Protein AF-A0A4R4ECX0-F1 (afdb_monomer_lite)

Sequence (206 aa):
MKNKRMLIAIISLGLFAAISVSPLSALADRAIQLMMNGANVNGDFKPITIDGTTYVQLRPIAEELGATLTWDQDTNVVGILSSDNQSLAKQVKLLQQTILASTPEEAVQKYAEGVKTRNGAVQYAMLTPGLQDQKKSTFEEMSWVTGVSSPWVEKYTIDKGTQISEGQWKFKITYAYNTAKNESSTEEALVTVNKIKDYWYISSIE

Secondary structure (DSSP, 8-state):
------------S-----------------PPPPEETTEE---SS--EEETTEEE--HHHHHHHTTEEEEEETTTTEEEEEEHHHHHHHHHHHHHHHHH-BSSHHHHHHHHHHHHHTTBHHHHHHTB-HHHHHHHHHHHHHTTTB-S-SSSEEEEEEEPPPEEEETTEEEEEEEEEEE-TT--EEEEEEEEEEEEETTEEEEEEE-

pLDDT: mean 86.28, std 15.91, range [37.59, 98.75]

Foldseek 3Di:
DDDDDDDDDPDPPPPPPPPPPPPPPPPPPPFDFDDDPNHTQDDPDTWDADPNDTDDDPQSVLVVQQWDWDADPVVRDIDTAHPVNVVVVVVLVVVLVVQFAQDQVSLVVQLVVCQQQQQQSSVLSQADPVVNVVCVVVCVVVVRRDDDPPFHFPDKDKDDWDAPDVQKIKIKIKTWTAGPVRDIDIDIWIWMWGDDPRGIHTHDID

Radius of gyration: 38.1 Å; chains: 1; bounding box: 89×42×130 Å

Organism: NCBI:txid2545760

InterPro domains:
  IPR012854 Copper amine oxidase-like, N-terminal [PF07833] (36-85)
  IPR036582 Copper amine oxidase-like, N-terminal domain superfamily [SSF55383] (34-75)

Structure (mmCIF, N/CA/C/O backbone):
data_AF-A0A4R4ECX0-F1
#
_entry.id   AF-A0A4R4ECX0-F1
#
loop_
_atom_site.group_PDB
_atom_site.id
_atom_site.type_symbol
_atom_site.label_atom_id
_atom_site.label_alt_id
_atom_site.label_comp_id
_atom_site.label_asym_id
_atom_site.label_entity_id
_atom_site.label_seq_id
_atom_site.pdbx_PDB_ins_code
_atom_site.Cartn_x
_atom_site.Cartn_y
_atom_site.Cartn_z
_atom_site.occupancy
_atom_site.B_iso_or_equiv
_atom_site.auth_seq_id
_atom_site.auth_comp_id
_atom_site.auth_asym_id
_atom_site.auth_atom_id
_atom_site.pdbx_PDB_model_num
ATOM 1 N N . MET A 1 1 ? 67.950 -17.157 -110.136 1.00 37.59 1 MET A N 1
ATOM 2 C CA . MET A 1 1 ? 68.851 -16.595 -109.104 1.00 37.59 1 MET A CA 1
ATOM 3 C C . MET A 1 1 ? 68.224 -16.833 -107.734 1.00 37.59 1 MET A C 1
ATOM 5 O O . MET A 1 1 ? 67.099 -16.409 -107.517 1.00 37.59 1 MET A O 1
ATOM 9 N N . LYS A 1 2 ? 68.890 -17.614 -106.873 1.00 42.38 2 LYS A N 1
ATOM 10 C CA . LYS A 1 2 ? 68.450 -17.989 -105.516 1.00 42.38 2 LYS A CA 1
ATOM 11 C C . LYS A 1 2 ? 68.950 -16.955 -104.506 1.00 42.38 2 LYS A C 1
ATOM 13 O O . LYS A 1 2 ? 70.148 -16.957 -104.253 1.00 42.38 2 LYS A O 1
ATOM 18 N N . ASN A 1 3 ? 68.066 -16.206 -103.840 1.00 44.53 3 ASN A N 1
ATOM 19 C CA . ASN A 1 3 ? 68.458 -15.395 -102.681 1.00 44.53 3 ASN A CA 1
ATOM 20 C C . ASN A 1 3 ? 67.543 -15.689 -101.477 1.00 44.53 3 ASN A C 1
ATOM 22 O O . ASN A 1 3 ? 66.414 -15.215 -101.396 1.00 44.53 3 ASN A O 1
ATOM 26 N N . LYS A 1 4 ? 68.071 -16.478 -100.532 1.00 48.00 4 LYS A N 1
ATOM 27 C CA . LYS A 1 4 ? 67.609 -16.594 -99.141 1.00 48.00 4 LYS A CA 1
ATOM 28 C C . LYS A 1 4 ? 67.853 -15.266 -98.416 1.00 48.00 4 LYS A C 1
ATOM 30 O O . LYS A 1 4 ? 69.011 -14.864 -98.349 1.00 48.00 4 LYS A O 1
ATOM 35 N N . ARG A 1 5 ? 66.833 -14.683 -97.773 1.00 47.41 5 ARG A N 1
ATOM 36 C CA . ARG A 1 5 ? 66.972 -13.858 -96.552 1.00 47.41 5 ARG A CA 1
ATOM 37 C C . ARG A 1 5 ? 65.768 -14.050 -95.617 1.00 47.41 5 ARG A C 1
ATOM 39 O O . ARG A 1 5 ? 64.735 -13.414 -95.727 1.00 47.41 5 ARG A O 1
ATOM 46 N N . MET A 1 6 ? 65.954 -15.057 -94.777 1.00 44.53 6 MET A N 1
ATOM 47 C CA . MET A 1 6 ? 65.519 -15.274 -93.396 1.00 44.53 6 MET A CA 1
ATOM 48 C C . MET A 1 6 ? 64.922 -14.065 -92.612 1.00 44.53 6 MET A C 1
ATOM 50 O O . MET A 1 6 ? 65.595 -13.056 -92.450 1.00 44.53 6 MET A O 1
ATOM 54 N N . LEU A 1 7 ? 63.731 -14.306 -92.033 1.00 42.16 7 LEU A N 1
ATOM 55 C CA . LEU A 1 7 ? 63.225 -13.973 -90.678 1.00 42.16 7 LEU A CA 1
ATOM 56 C C . LEU A 1 7 ? 62.801 -12.549 -90.216 1.00 42.16 7 LEU A C 1
ATOM 58 O O . LEU A 1 7 ? 63.514 -11.568 -90.366 1.00 42.16 7 LEU A O 1
ATOM 62 N N . ILE A 1 8 ? 61.701 -12.589 -89.435 1.00 43.22 8 ILE A N 1
ATOM 63 C CA . ILE A 1 8 ? 61.168 -11.654 -88.412 1.00 43.22 8 ILE A CA 1
ATOM 64 C C . ILE A 1 8 ? 60.132 -10.627 -88.895 1.00 43.22 8 ILE A C 1
ATOM 66 O O . ILE A 1 8 ? 60.478 -9.548 -89.354 1.00 43.22 8 ILE A O 1
ATOM 70 N N . ALA A 1 9 ? 58.849 -10.959 -88.696 1.00 38.09 9 ALA A N 1
ATOM 71 C CA . ALA A 1 9 ? 57.872 -10.136 -87.959 1.00 38.09 9 ALA A CA 1
ATOM 72 C C . ALA A 1 9 ? 56.503 -10.848 -87.932 1.00 38.09 9 ALA A C 1
ATOM 74 O O . ALA A 1 9 ? 55.522 -10.413 -88.529 1.00 38.09 9 ALA A O 1
ATOM 75 N N . ILE A 1 10 ? 56.438 -11.983 -87.230 1.00 52.97 10 ILE A N 1
ATOM 76 C CA . ILE A 1 10 ? 55.189 -12.404 -86.588 1.00 52.97 10 ILE A CA 1
ATOM 77 C C . ILE A 1 10 ? 55.004 -11.395 -85.453 1.00 52.97 10 ILE A C 1
ATOM 79 O O . ILE A 1 10 ? 55.852 -11.384 -84.573 1.00 52.97 10 ILE A O 1
ATOM 83 N N . ILE A 1 11 ? 54.012 -10.506 -85.556 1.00 49.81 11 ILE A N 1
ATOM 84 C CA . ILE A 1 11 ? 53.284 -9.754 -84.506 1.00 49.81 11 ILE A CA 1
ATOM 85 C C . ILE A 1 11 ? 52.561 -8.610 -85.243 1.00 49.81 11 ILE A C 1
ATOM 87 O O . ILE A 1 11 ? 53.018 -7.476 -85.315 1.00 49.81 11 ILE A O 1
ATOM 91 N N . SER A 1 12 ? 51.427 -8.920 -85.861 1.00 45.25 12 SER A N 1
ATOM 92 C CA . SER A 1 12 ? 50.428 -7.914 -86.259 1.00 45.25 12 SER A CA 1
ATOM 93 C C . SER A 1 12 ? 49.007 -8.484 -86.191 1.00 45.25 12 SER A C 1
ATOM 95 O O . SER A 1 12 ? 48.099 -8.041 -86.885 1.00 45.25 12 SER A O 1
ATOM 97 N N . LEU A 1 13 ? 48.808 -9.460 -85.298 1.00 47.56 13 LEU A N 1
ATOM 98 C CA . LEU A 1 13 ? 47.505 -9.964 -84.871 1.00 47.56 13 LEU A CA 1
ATOM 99 C C . LEU A 1 13 ? 47.438 -9.835 -83.345 1.00 47.56 13 LEU A C 1
ATOM 101 O O . LEU A 1 13 ? 47.606 -10.798 -82.609 1.00 47.56 13 LEU A O 1
ATOM 105 N N . GLY A 1 14 ? 47.332 -8.598 -82.869 1.00 46.16 14 GLY A N 1
ATOM 106 C CA . GLY A 1 14 ? 47.414 -8.290 -81.439 1.00 46.16 14 GLY A CA 1
ATOM 107 C C . GLY A 1 14 ? 46.991 -6.867 -81.100 1.00 46.16 14 GLY A C 1
ATOM 108 O O . GLY A 1 14 ? 47.517 -6.283 -80.163 1.00 46.16 14 GLY A O 1
ATOM 109 N N . LEU A 1 15 ? 46.073 -6.295 -81.883 1.00 47.72 15 LEU A N 1
ATOM 110 C CA . LEU A 1 15 ? 45.469 -4.994 -81.599 1.00 47.72 15 LEU A CA 1
ATOM 111 C C . LEU A 1 15 ? 43.938 -5.076 -81.669 1.00 47.72 15 LEU A C 1
ATOM 113 O O . LEU A 1 15 ? 43.272 -4.190 -82.186 1.00 47.72 15 LEU A O 1
ATOM 117 N N . PHE A 1 16 ? 43.370 -6.158 -81.134 1.00 49.56 16 PHE A N 1
ATOM 118 C CA . PHE A 1 16 ? 42.050 -6.074 -80.517 1.00 49.56 16 PHE A CA 1
ATOM 119 C C . PHE A 1 16 ? 42.322 -5.683 -79.067 1.00 49.56 16 PHE A C 1
ATOM 121 O O . PHE A 1 16 ? 42.506 -6.533 -78.197 1.00 49.56 16 PHE A O 1
ATOM 128 N N . ALA A 1 17 ? 42.508 -4.380 -78.849 1.00 51.56 17 ALA A N 1
ATOM 129 C CA . ALA A 1 17 ? 42.610 -3.819 -77.517 1.00 51.56 17 ALA A CA 1
ATOM 130 C C . ALA A 1 17 ? 41.359 -4.255 -76.754 1.00 51.56 17 ALA A C 1
ATOM 132 O O . ALA A 1 17 ? 40.242 -3.853 -77.082 1.00 51.56 17 ALA A O 1
ATOM 133 N N . ALA A 1 18 ? 41.564 -5.143 -75.786 1.00 52.97 18 ALA A N 1
ATOM 134 C CA . ALA A 1 18 ? 40.572 -5.488 -74.801 1.00 52.97 18 ALA A CA 1
ATOM 135 C C . ALA A 1 18 ? 40.088 -4.176 -74.181 1.00 52.97 18 ALA A C 1
ATOM 137 O O . ALA A 1 18 ? 40.821 -3.504 -73.454 1.00 52.97 18 ALA A O 1
ATOM 138 N N . ILE A 1 19 ? 38.850 -3.797 -74.489 1.00 56.81 19 ILE A N 1
ATOM 139 C CA . ILE A 1 19 ? 38.097 -2.905 -73.624 1.00 56.81 19 ILE A CA 1
ATOM 140 C C . ILE A 1 19 ? 37.897 -3.728 -72.359 1.00 56.81 19 ILE A C 1
ATOM 142 O O . ILE A 1 19 ? 36.963 -4.520 -72.248 1.00 56.81 19 ILE A O 1
ATOM 146 N N . SER A 1 20 ? 38.849 -3.618 -71.438 1.00 57.50 20 SER A N 1
ATOM 147 C CA . SER A 1 20 ? 38.684 -4.079 -70.073 1.00 57.50 20 SER A CA 1
ATOM 148 C C . SER A 1 20 ? 37.576 -3.214 -69.493 1.00 57.50 20 SER A C 1
ATOM 150 O O . SER A 1 20 ? 37.828 -2.138 -68.954 1.00 57.50 20 SER A O 1
ATOM 152 N N . VAL A 1 21 ? 36.331 -3.657 -69.662 1.00 61.50 21 VAL A N 1
ATOM 153 C CA . VAL A 1 21 ? 35.241 -3.230 -68.797 1.00 61.50 21 VAL A CA 1
ATOM 154 C C . VAL A 1 21 ? 35.689 -3.687 -67.421 1.00 61.50 21 VAL A C 1
ATOM 156 O O . VAL A 1 21 ? 35.603 -4.867 -67.085 1.00 61.50 21 VAL A O 1
ATOM 159 N N . SER A 1 22 ? 36.297 -2.779 -66.662 1.00 61.25 22 SER A N 1
ATOM 160 C CA . SER A 1 22 ? 36.494 -3.014 -65.242 1.00 61.25 22 SER A CA 1
ATOM 161 C C . SER A 1 22 ? 35.090 -3.294 -64.720 1.00 61.25 22 SER A C 1
ATOM 163 O O . SER A 1 22 ? 34.196 -2.490 -65.010 1.00 61.25 22 SER A O 1
ATOM 165 N N . PRO A 1 23 ? 34.836 -4.421 -64.034 1.00 60.28 23 PRO A N 1
ATOM 166 C CA . PRO A 1 23 ? 33.567 -4.558 -63.354 1.00 60.28 23 PRO A CA 1
ATOM 167 C C . PRO A 1 23 ? 33.474 -3.331 -62.456 1.00 60.28 23 PRO A C 1
ATOM 169 O O . PRO A 1 23 ? 34.362 -3.089 -61.636 1.00 60.28 23 PRO A O 1
ATOM 172 N N . LEU A 1 24 ? 32.461 -2.499 -62.699 1.00 55.28 24 LEU A N 1
ATOM 173 C CA . LEU A 1 24 ? 32.088 -1.453 -61.773 1.00 55.28 24 LEU A CA 1
ATOM 174 C C . LEU A 1 24 ? 31.844 -2.218 -60.479 1.00 55.28 24 LEU A C 1
ATOM 176 O O . LEU A 1 24 ? 30.879 -2.979 -60.408 1.00 55.28 24 LEU A O 1
ATOM 180 N N . SER A 1 25 ? 32.790 -2.154 -59.539 1.00 57.97 25 SER A N 1
ATOM 181 C CA . SER A 1 25 ? 32.633 -2.777 -58.237 1.00 57.97 25 SER A CA 1
ATOM 182 C C . SER A 1 25 ? 31.330 -2.220 -57.709 1.00 57.97 25 SER A C 1
ATOM 184 O O . SER A 1 25 ? 31.261 -1.037 -57.373 1.00 57.97 25 SER A O 1
ATOM 186 N N . ALA A 1 26 ? 30.275 -3.035 -57.751 1.00 53.75 26 ALA A N 1
ATOM 187 C CA . ALA A 1 26 ? 29.012 -2.684 -57.153 1.00 53.75 26 ALA A CA 1
ATOM 188 C C . ALA A 1 26 ? 29.373 -2.240 -55.740 1.00 53.75 26 ALA A C 1
ATOM 190 O O . ALA A 1 26 ? 30.069 -2.972 -55.028 1.00 53.75 26 ALA A O 1
ATOM 191 N N . LEU A 1 27 ? 29.019 -1.004 -55.387 1.00 53.69 27 LEU A N 1
ATOM 192 C CA . LEU A 1 27 ? 29.101 -0.554 -54.011 1.00 53.69 27 LEU A CA 1
ATOM 193 C C . LEU A 1 27 ? 28.239 -1.550 -53.246 1.00 53.69 27 LEU A C 1
ATOM 195 O O . LEU A 1 27 ? 27.015 -1.493 -53.329 1.00 53.69 27 LEU A O 1
ATOM 199 N N . ALA A 1 28 ? 28.881 -2.540 -52.626 1.00 52.47 28 ALA A N 1
ATOM 200 C CA . ALA A 1 28 ? 28.206 -3.458 -51.742 1.00 52.47 28 ALA A CA 1
ATOM 201 C C . ALA A 1 28 ? 27.527 -2.562 -50.718 1.00 52.47 28 ALA A C 1
ATOM 203 O O . ALA A 1 28 ? 28.214 -1.810 -50.019 1.00 52.47 28 ALA A O 1
ATOM 204 N N . ASP A 1 29 ? 26.198 -2.574 -50.729 1.00 58.19 29 ASP A N 1
ATOM 205 C CA . ASP A 1 29 ? 25.382 -1.859 -49.766 1.00 58.19 29 ASP A CA 1
ATOM 206 C C . ASP A 1 29 ? 25.923 -2.235 -48.385 1.00 58.19 29 ASP A C 1
ATOM 208 O O . ASP A 1 29 ? 25.893 -3.409 -47.993 1.00 58.19 29 ASP A O 1
ATOM 212 N N . ARG A 1 30 ? 26.608 -1.293 -47.725 1.00 63.44 30 ARG A N 1
ATOM 213 C CA . ARG A 1 30 ? 27.302 -1.596 -46.475 1.00 63.44 30 ARG A CA 1
ATOM 214 C C . ARG A 1 30 ? 26.212 -1.833 -45.451 1.00 63.44 30 ARG A C 1
ATOM 216 O O . ARG A 1 30 ? 25.635 -0.879 -44.941 1.00 63.44 30 ARG A O 1
ATOM 223 N N . ALA A 1 31 ? 25.936 -3.106 -45.176 1.00 73.12 31 ALA A N 1
ATOM 224 C CA . ALA A 1 31 ? 24.981 -3.498 -44.156 1.00 73.12 31 ALA A CA 1
ATOM 225 C C . ALA A 1 31 ? 25.299 -2.733 -42.864 1.00 73.12 31 ALA A C 1
ATOM 227 O O . ALA A 1 31 ? 26.433 -2.775 -42.381 1.00 73.12 31 ALA A O 1
ATOM 228 N N . ILE A 1 32 ? 24.309 -2.007 -42.347 1.00 83.19 32 ILE A N 1
ATOM 229 C CA . ILE A 1 32 ? 24.451 -1.213 -41.129 1.00 83.19 32 ILE A CA 1
ATOM 230 C C . ILE A 1 32 ? 24.817 -2.171 -39.992 1.00 83.19 32 ILE A C 1
ATOM 232 O O . ILE A 1 32 ? 24.080 -3.116 -39.706 1.00 83.19 32 ILE A O 1
ATOM 236 N N . GLN A 1 33 ? 25.972 -1.938 -39.372 1.00 82.44 33 GLN A N 1
ATOM 237 C CA . GLN A 1 33 ? 26.438 -2.702 -38.219 1.00 82.44 33 GLN A CA 1
ATOM 238 C C . GLN A 1 33 ? 26.059 -1.964 -36.940 1.00 82.44 33 GLN A C 1
ATOM 240 O O . GLN A 1 33 ? 26.293 -0.762 -36.818 1.00 82.44 33 GLN A O 1
ATOM 245 N N . LEU A 1 34 ? 25.476 -2.693 -35.992 1.00 84.62 34 LEU A N 1
ATOM 246 C CA . LEU A 1 34 ? 25.158 -2.180 -34.669 1.00 84.62 34 LEU A CA 1
ATOM 247 C C . LEU A 1 34 ? 26.292 -2.550 -33.715 1.00 84.62 34 LEU A C 1
ATOM 249 O O . LEU A 1 34 ? 26.580 -3.730 -33.517 1.00 84.62 34 LEU A O 1
ATOM 253 N N . MET A 1 35 ? 26.925 -1.540 -33.125 1.00 87.00 35 MET A N 1
ATOM 254 C CA . MET A 1 35 ? 28.001 -1.723 -32.156 1.00 87.00 35 MET A CA 1
ATOM 255 C C . MET A 1 35 ? 27.641 -1.060 -30.831 1.00 87.00 35 MET A C 1
ATOM 257 O O . MET A 1 35 ? 27.136 0.061 -30.814 1.00 87.00 35 MET A O 1
ATOM 261 N N . MET A 1 36 ? 27.952 -1.729 -29.725 1.00 82.56 36 MET A N 1
ATOM 262 C CA . MET A 1 36 ? 27.810 -1.209 -28.370 1.00 82.56 36 MET A CA 1
ATOM 263 C C . MET A 1 36 ? 29.086 -1.501 -27.588 1.00 82.56 36 MET A C 1
ATOM 265 O O . MET A 1 36 ? 29.594 -2.614 -27.629 1.00 82.56 36 MET A O 1
ATOM 269 N N . ASN A 1 37 ? 29.648 -0.488 -26.922 1.00 85.44 37 ASN A N 1
ATOM 270 C CA . ASN A 1 37 ? 30.896 -0.611 -26.151 1.00 85.44 37 ASN A CA 1
ATOM 271 C C . ASN A 1 37 ? 32.064 -1.258 -26.931 1.00 85.44 37 ASN A C 1
ATOM 273 O O . ASN A 1 37 ? 32.919 -1.925 -26.357 1.00 85.44 37 ASN A O 1
ATOM 277 N N . GLY A 1 38 ? 32.104 -1.068 -28.256 1.00 84.19 38 GLY A N 1
ATOM 278 C CA . GLY A 1 38 ? 33.116 -1.658 -29.140 1.00 84.19 38 GLY A CA 1
ATOM 279 C C . GLY A 1 38 ? 32.849 -3.108 -29.572 1.00 84.19 38 GLY A C 1
ATOM 280 O O . GLY A 1 38 ? 33.601 -3.624 -30.397 1.00 84.19 38 GLY A O 1
ATOM 281 N N . ALA A 1 39 ? 31.783 -3.746 -29.083 1.00 83.81 39 ALA A N 1
ATOM 282 C CA . ALA A 1 39 ? 31.340 -5.078 -29.490 1.00 83.81 39 ALA A CA 1
ATOM 283 C C . ALA A 1 39 ? 30.176 -5.007 -30.493 1.00 83.81 39 ALA A C 1
ATOM 285 O O . ALA A 1 39 ? 29.370 -4.078 -30.463 1.00 83.81 39 ALA A O 1
ATOM 286 N N . ASN A 1 40 ? 30.079 -5.991 -31.392 1.00 86.00 40 ASN A N 1
ATOM 287 C CA . ASN A 1 40 ? 28.940 -6.115 -32.305 1.00 86.00 40 ASN A CA 1
ATOM 288 C C . ASN A 1 40 ? 27.716 -6.649 -31.557 1.00 86.00 40 ASN A C 1
ATOM 290 O O . ASN A 1 40 ? 27.780 -7.718 -30.952 1.00 86.00 40 ASN A O 1
ATOM 294 N N . VAL A 1 41 ? 26.594 -5.946 -31.680 1.00 86.06 41 VAL A N 1
ATOM 295 C CA . VAL A 1 41 ? 25.297 -6.389 -31.168 1.00 86.06 41 VAL A CA 1
ATOM 296 C C . VAL A 1 41 ? 24.577 -7.127 -32.290 1.00 86.06 41 VAL A C 1
ATOM 298 O O . VAL A 1 41 ? 24.142 -6.525 -33.275 1.00 86.06 41 VAL A O 1
ATOM 301 N N . ASN A 1 42 ? 24.462 -8.446 -32.151 1.00 81.50 42 ASN A N 1
ATOM 302 C CA . ASN A 1 42 ? 23.729 -9.272 -33.102 1.00 81.50 42 ASN A CA 1
ATOM 303 C C . ASN A 1 42 ? 22.240 -9.256 -32.763 1.00 81.50 42 ASN A C 1
ATOM 305 O O . ASN A 1 42 ? 21.854 -9.486 -31.621 1.00 81.50 42 ASN A O 1
ATOM 309 N N . GLY A 1 43 ? 21.403 -9.037 -33.768 1.00 80.25 43 GLY A N 1
ATOM 310 C CA . GLY A 1 43 ? 19.965 -9.213 -33.643 1.00 80.25 43 GLY A CA 1
ATOM 311 C C . GLY A 1 43 ? 19.402 -10.011 -34.814 1.00 80.25 43 GLY A C 1
ATOM 312 O O . GLY A 1 43 ? 20.028 -10.102 -35.868 1.00 80.25 43 GLY A O 1
ATOM 313 N N . ASP A 1 44 ? 18.181 -10.519 -34.645 1.00 83.94 44 ASP A N 1
ATOM 314 C CA . ASP A 1 44 ? 17.507 -11.398 -35.617 1.00 83.94 44 ASP A CA 1
ATOM 315 C C . ASP A 1 44 ? 17.145 -10.699 -36.944 1.00 83.94 44 ASP A C 1
ATOM 317 O O . ASP A 1 44 ? 17.130 -11.303 -38.016 1.00 83.94 44 ASP A O 1
ATOM 321 N N . PHE A 1 45 ? 16.891 -9.395 -36.882 1.00 82.69 45 PHE A N 1
ATOM 322 C CA . PHE A 1 45 ? 16.597 -8.493 -37.990 1.00 82.69 45 PHE A CA 1
ATOM 323 C C . PHE A 1 45 ? 17.718 -7.473 -38.237 1.00 82.69 45 PHE A C 1
ATOM 325 O O . PHE A 1 45 ? 18.252 -6.840 -37.320 1.00 82.69 45 PHE A O 1
ATOM 332 N N . LYS A 1 46 ? 18.036 -7.252 -39.513 1.00 84.50 46 LYS A N 1
ATOM 333 C CA . LYS A 1 46 ? 18.971 -6.198 -39.920 1.00 84.50 46 LYS A CA 1
ATOM 334 C C . LYS A 1 46 ? 18.374 -4.812 -39.644 1.00 84.50 46 LYS A C 1
ATOM 336 O O . LYS A 1 46 ? 17.156 -4.664 -39.761 1.00 84.50 46 LYS A O 1
ATOM 341 N N . PRO A 1 47 ? 19.200 -3.796 -39.333 1.00 89.06 47 PRO A N 1
ATOM 342 C CA . PRO A 1 47 ? 18.721 -2.423 -39.266 1.00 89.06 47 PRO A CA 1
ATOM 343 C C . PRO A 1 47 ? 18.088 -1.997 -40.593 1.00 89.06 47 PRO A C 1
ATOM 345 O O . PRO A 1 47 ? 18.595 -2.345 -41.662 1.00 89.06 47 PRO A O 1
ATOM 348 N N . ILE A 1 48 ? 16.999 -1.238 -40.518 1.00 89.25 48 ILE A N 1
ATOM 349 C CA . ILE A 1 48 ? 16.287 -0.716 -41.690 1.00 89.25 48 ILE A CA 1
ATOM 350 C C . ILE A 1 48 ? 16.241 0.804 -41.626 1.00 89.25 48 ILE A C 1
ATOM 352 O O . ILE A 1 48 ? 16.078 1.368 -40.550 1.00 89.25 48 ILE A O 1
ATOM 356 N N . THR A 1 49 ? 16.360 1.475 -42.768 1.00 89.62 49 THR A N 1
ATOM 357 C CA . THR A 1 49 ? 16.217 2.933 -42.840 1.00 89.62 49 THR A CA 1
ATOM 358 C C . THR A 1 49 ? 14.877 3.277 -43.471 1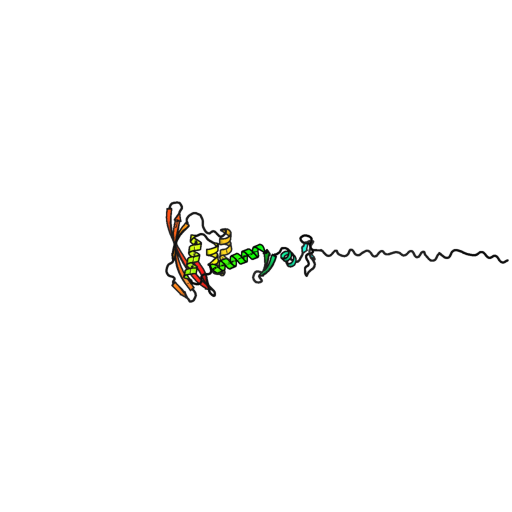.00 89.62 49 THR A C 1
ATOM 360 O O . THR A 1 49 ? 14.612 2.880 -44.603 1.00 89.62 49 THR A O 1
ATOM 363 N N . ILE A 1 50 ? 14.046 4.020 -42.744 1.00 91.06 50 ILE A N 1
ATOM 364 C CA . ILE A 1 50 ? 12.765 4.551 -43.220 1.00 91.06 50 ILE A CA 1
ATOM 365 C C . ILE A 1 50 ? 12.847 6.071 -43.089 1.00 91.06 50 ILE A C 1
ATOM 367 O O . ILE A 1 50 ? 13.165 6.574 -42.013 1.00 91.06 50 ILE A O 1
ATOM 371 N N . ASP A 1 51 ? 12.639 6.794 -44.193 1.00 92.06 51 ASP A N 1
ATOM 372 C CA . ASP A 1 51 ? 12.661 8.265 -44.249 1.00 92.06 51 ASP A CA 1
ATOM 373 C C . ASP A 1 51 ? 13.901 8.905 -43.590 1.00 92.06 51 ASP A C 1
ATOM 375 O O . ASP A 1 51 ? 13.826 9.900 -42.872 1.00 92.06 51 ASP A O 1
ATOM 379 N N . GLY A 1 52 ? 15.076 8.301 -43.805 1.00 91.44 52 GLY A N 1
ATOM 380 C CA . GLY A 1 52 ? 16.349 8.764 -43.237 1.00 91.44 52 GLY A CA 1
ATOM 381 C C . GLY A 1 52 ? 16.582 8.390 -41.767 1.00 91.44 52 GLY A C 1
ATOM 382 O O . GLY A 1 52 ? 17.663 8.657 -41.248 1.00 91.44 52 GLY A O 1
ATOM 383 N N . THR A 1 53 ? 15.626 7.729 -41.108 1.00 92.25 53 THR A N 1
ATOM 384 C CA . THR A 1 53 ? 15.765 7.213 -39.739 1.00 92.25 53 THR A CA 1
ATOM 385 C C . THR A 1 53 ? 16.117 5.732 -39.767 1.00 92.25 53 THR A C 1
ATOM 387 O O . THR A 1 53 ? 15.399 4.927 -40.359 1.00 92.25 53 THR A O 1
ATOM 390 N N . THR A 1 54 ? 17.212 5.352 -39.110 1.00 91.06 54 THR A N 1
ATOM 391 C CA . THR A 1 54 ? 17.608 3.948 -38.957 1.00 91.06 54 THR A CA 1
ATOM 392 C C . THR A 1 54 ? 16.945 3.331 -37.729 1.00 91.06 54 THR A C 1
ATOM 394 O O . THR A 1 54 ? 17.183 3.747 -36.599 1.00 91.06 54 THR A O 1
ATOM 397 N N . TYR A 1 55 ? 16.151 2.294 -37.958 1.00 90.06 55 TYR A N 1
ATOM 398 C CA . TYR A 1 55 ? 15.503 1.484 -36.940 1.00 90.06 55 TYR A CA 1
ATOM 399 C C . TYR A 1 55 ? 16.341 0.244 -36.660 1.00 90.06 55 TYR A C 1
ATOM 401 O O . TYR A 1 55 ? 16.794 -0.451 -37.572 1.00 90.06 55 TYR A O 1
ATOM 409 N N . VAL A 1 56 ? 16.518 -0.040 -35.377 1.00 90.38 56 VAL A N 1
ATOM 410 C CA . VAL A 1 56 ? 17.269 -1.181 -34.856 1.00 90.38 56 VAL A CA 1
ATOM 411 C C . VAL A 1 56 ? 16.401 -1.934 -33.859 1.00 90.38 56 VAL A C 1
ATOM 413 O O . VAL A 1 56 ? 15.467 -1.377 -33.282 1.00 90.38 56 VAL A O 1
ATOM 416 N N . GLN A 1 57 ? 16.690 -3.214 -33.653 1.00 90.25 57 GLN A N 1
ATOM 417 C CA . GLN A 1 57 ? 15.943 -4.005 -32.684 1.00 90.25 57 GLN A CA 1
ATOM 418 C C . GLN A 1 57 ? 16.248 -3.564 -31.259 1.00 90.25 57 GLN A C 1
ATOM 420 O O . GLN A 1 57 ? 17.404 -3.507 -30.848 1.00 90.25 57 GLN A O 1
ATOM 425 N N . LEU A 1 58 ? 15.189 -3.342 -30.485 1.00 88.88 58 LEU A N 1
ATOM 426 C CA . LEU A 1 58 ? 15.298 -2.921 -29.095 1.00 88.88 58 LEU A CA 1
ATOM 427 C C . LEU A 1 58 ? 15.877 -4.014 -28.182 1.00 88.88 58 LEU A C 1
ATOM 429 O O . LEU A 1 58 ? 16.673 -3.708 -27.300 1.00 88.88 58 LEU A O 1
ATOM 433 N N . ARG A 1 59 ? 15.485 -5.282 -28.381 1.00 90.19 59 ARG A N 1
ATOM 434 C CA . ARG A 1 59 ? 15.812 -6.377 -27.452 1.00 90.19 59 ARG A CA 1
ATOM 435 C C . ARG A 1 59 ? 17.321 -6.622 -27.292 1.00 90.19 59 ARG A C 1
ATOM 437 O O . ARG A 1 59 ? 17.773 -6.537 -26.155 1.00 90.19 59 ARG A O 1
ATOM 444 N N . PRO A 1 60 ? 18.104 -6.829 -28.370 1.00 89.06 60 PRO A N 1
ATOM 445 C CA . PRO A 1 60 ? 19.545 -7.058 -28.243 1.00 89.06 60 PRO A CA 1
ATOM 446 C C . PRO A 1 60 ? 20.276 -5.892 -27.568 1.00 89.06 60 PRO A C 1
ATOM 448 O O . PRO A 1 60 ? 21.211 -6.097 -26.809 1.00 89.06 60 PRO A O 1
ATOM 451 N N . ILE A 1 61 ? 19.819 -4.660 -27.816 1.00 88.81 61 ILE A N 1
ATOM 452 C CA . ILE A 1 61 ? 20.382 -3.445 -27.215 1.00 88.81 61 ILE A CA 1
ATOM 453 C C . ILE A 1 61 ? 20.120 -3.427 -25.710 1.00 88.81 61 ILE A C 1
ATOM 455 O O . ILE A 1 61 ? 21.032 -3.206 -24.923 1.00 88.81 61 ILE A O 1
ATOM 459 N N . ALA A 1 62 ? 18.871 -3.641 -25.302 1.00 89.38 62 ALA A N 1
ATOM 460 C CA . ALA A 1 62 ? 18.510 -3.623 -23.892 1.00 89.38 62 ALA A CA 1
ATOM 461 C C . ALA A 1 62 ? 19.163 -4.781 -23.116 1.00 89.38 62 ALA A C 1
ATOM 463 O O . ALA A 1 62 ? 19.648 -4.548 -22.013 1.00 89.38 62 ALA A O 1
ATOM 464 N N . GLU A 1 63 ? 19.249 -5.982 -23.692 1.00 86.94 63 GLU A N 1
ATOM 465 C CA . GLU A 1 63 ? 19.931 -7.127 -23.070 1.00 86.94 63 GLU A CA 1
ATOM 466 C C . GLU A 1 63 ? 21.440 -6.886 -22.899 1.00 86.94 63 GLU A C 1
ATOM 468 O O . GLU A 1 63 ? 21.973 -7.153 -21.823 1.00 86.94 63 GLU A O 1
ATOM 473 N N . GLU A 1 64 ? 22.114 -6.298 -23.896 1.00 86.62 64 GLU A N 1
ATOM 474 C CA . GLU A 1 64 ? 23.535 -5.917 -23.799 1.00 86.62 64 GLU A CA 1
ATOM 475 C C . GLU A 1 64 ? 23.778 -4.855 -22.709 1.00 86.62 64 GLU A C 1
ATOM 477 O O . GLU A 1 64 ? 24.810 -4.851 -22.039 1.00 86.62 64 GLU A O 1
ATOM 482 N N . LEU A 1 65 ? 22.793 -3.985 -22.463 1.00 86.31 65 LEU A N 1
ATOM 483 C CA . LEU A 1 65 ? 22.80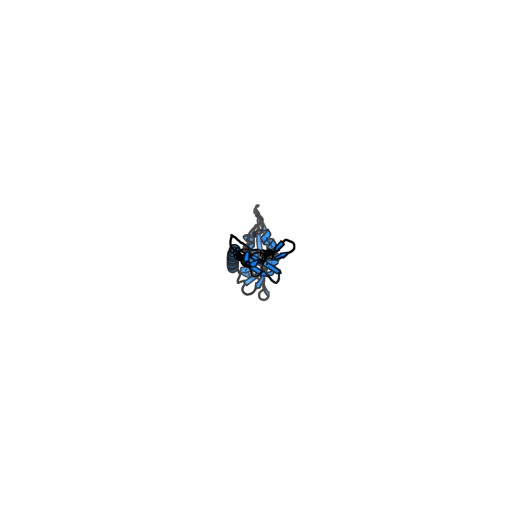0 -3.017 -21.360 1.00 86.31 65 LEU A CA 1
ATOM 484 C C . LEU A 1 65 ? 22.418 -3.636 -20.000 1.00 86.31 65 LEU A C 1
ATOM 486 O O . LEU A 1 65 ? 22.229 -2.907 -19.025 1.00 86.31 65 LEU A O 1
ATOM 490 N N . GLY A 1 66 ? 22.281 -4.962 -19.914 1.00 83.88 66 GLY A N 1
ATOM 491 C CA . GLY A 1 66 ? 21.907 -5.669 -18.689 1.00 83.88 66 GLY A CA 1
ATOM 492 C C . GLY A 1 66 ? 20.444 -5.471 -18.285 1.00 83.88 66 GLY A C 1
ATOM 493 O O . GLY A 1 66 ? 20.091 -5.667 -17.120 1.00 83.88 66 GLY A O 1
ATOM 494 N N . ALA A 1 67 ? 19.587 -5.054 -19.219 1.00 88.12 67 ALA A N 1
ATOM 495 C CA . ALA A 1 67 ? 18.161 -4.888 -18.999 1.00 88.12 67 ALA A CA 1
ATOM 496 C C . ALA A 1 67 ? 17.350 -6.070 -19.549 1.00 88.12 67 ALA A C 1
ATOM 498 O O . ALA A 1 67 ? 17.718 -6.726 -20.518 1.00 88.12 67 ALA A O 1
ATOM 499 N N . THR A 1 68 ? 16.196 -6.329 -18.941 1.00 86.25 68 THR A N 1
ATOM 500 C CA . THR A 1 68 ? 15.226 -7.323 -19.415 1.00 86.25 68 THR A CA 1
ATOM 501 C C . THR A 1 68 ? 13.994 -6.615 -19.959 1.00 86.25 68 THR A C 1
ATOM 503 O O . THR A 1 68 ? 13.568 -5.599 -19.405 1.00 86.25 68 THR A O 1
ATOM 506 N N . LEU A 1 69 ? 13.414 -7.150 -21.035 1.00 88.62 69 LEU A N 1
ATOM 507 C CA . LEU A 1 69 ? 12.194 -6.611 -21.625 1.00 88.62 69 LEU A CA 1
ATOM 508 C C . LEU A 1 69 ? 10.973 -7.393 -21.148 1.00 88.62 69 LEU A C 1
ATOM 510 O O . LEU A 1 69 ? 10.973 -8.625 -21.164 1.00 88.62 69 LEU A O 1
ATOM 514 N N . THR A 1 70 ? 9.912 -6.676 -20.798 1.00 89.00 70 THR A N 1
ATOM 515 C CA . THR A 1 70 ? 8.586 -7.242 -20.537 1.00 89.00 70 THR A CA 1
ATOM 516 C C . THR A 1 70 ? 7.579 -6.691 -21.536 1.00 89.00 70 THR A C 1
ATOM 518 O O . THR A 1 70 ? 7.719 -5.568 -22.020 1.00 89.00 70 THR A O 1
ATOM 521 N N . TRP A 1 71 ? 6.554 -7.481 -21.840 1.00 90.56 71 TRP A N 1
ATOM 522 C CA . TRP A 1 71 ? 5.422 -7.054 -22.652 1.00 90.56 71 TRP A CA 1
ATOM 523 C C . TRP A 1 71 ? 4.149 -7.179 -21.827 1.00 90.56 71 TRP A C 1
ATOM 525 O O . TRP A 1 71 ? 3.834 -8.272 -21.355 1.00 90.56 71 TRP A O 1
ATOM 535 N N . ASP A 1 72 ? 3.451 -6.063 -21.649 1.00 87.62 72 ASP A N 1
ATOM 536 C CA . ASP A 1 72 ? 2.094 -6.037 -21.121 1.00 87.62 72 ASP A CA 1
ATOM 537 C C . ASP A 1 72 ? 1.125 -5.910 -22.301 1.00 87.62 72 ASP A C 1
ATOM 539 O O . ASP A 1 72 ? 1.056 -4.876 -22.972 1.00 87.62 72 ASP A O 1
ATOM 543 N N . GLN A 1 73 ? 0.409 -7.000 -22.576 1.00 92.00 73 GLN A N 1
ATOM 544 C CA . GLN A 1 73 ? -0.520 -7.084 -23.696 1.00 92.00 73 GLN A CA 1
ATOM 545 C C . GLN A 1 73 ? -1.800 -6.271 -23.465 1.00 92.00 73 GLN A C 1
ATOM 547 O O . GLN A 1 73 ? -2.381 -5.791 -24.436 1.00 92.00 73 GLN A O 1
ATOM 552 N N . ASP A 1 74 ? -2.227 -6.097 -22.215 1.00 85.75 74 ASP A N 1
ATOM 553 C CA . ASP A 1 74 ? -3.478 -5.407 -21.895 1.00 85.75 74 ASP A CA 1
ATOM 554 C C . ASP A 1 74 ? -3.323 -3.895 -22.094 1.00 85.75 74 ASP A C 1
ATOM 556 O O . ASP A 1 74 ? -4.237 -3.217 -22.567 1.00 85.75 74 ASP A O 1
ATOM 560 N N . THR A 1 75 ? -2.133 -3.370 -21.793 1.00 90.06 75 THR A N 1
ATOM 561 C CA . THR A 1 75 ? -1.825 -1.936 -21.900 1.00 90.06 75 THR A CA 1
ATOM 562 C C . THR A 1 75 ? -1.009 -1.562 -23.139 1.00 90.06 75 THR A C 1
ATOM 564 O O . THR A 1 75 ? -0.824 -0.377 -23.413 1.00 90.06 75 THR A O 1
ATOM 567 N N . ASN A 1 76 ? -0.563 -2.542 -23.932 1.00 90.75 76 ASN A N 1
ATOM 568 C CA . ASN A 1 76 ? 0.361 -2.367 -25.060 1.00 90.75 76 ASN A CA 1
ATOM 569 C C . ASN A 1 76 ? 1.674 -1.662 -24.668 1.00 90.75 76 ASN A C 1
ATOM 571 O O . ASN A 1 76 ? 2.202 -0.833 -25.415 1.00 90.75 76 ASN A O 1
ATOM 575 N N . VAL A 1 77 ? 2.207 -1.992 -23.488 1.00 91.12 77 VAL A N 1
ATOM 576 C CA . VAL A 1 77 ? 3.415 -1.370 -22.932 1.00 91.12 77 VAL A CA 1
ATOM 577 C C . VAL A 1 77 ? 4.608 -2.322 -23.010 1.00 91.12 77 VAL A C 1
ATOM 579 O O . VAL A 1 77 ? 4.560 -3.468 -22.559 1.00 91.12 77 VAL A O 1
ATOM 582 N N . VAL A 1 78 ? 5.727 -1.810 -23.535 1.00 90.69 78 VAL A N 1
ATOM 583 C CA . VAL A 1 78 ? 7.046 -2.449 -23.422 1.00 90.69 78 VAL A CA 1
ATOM 584 C C . VAL A 1 78 ? 7.743 -1.917 -22.170 1.00 90.69 78 VAL A C 1
ATOM 586 O O . VAL A 1 78 ? 8.029 -0.725 -22.076 1.00 90.69 78 VAL A O 1
ATOM 589 N N . GLY A 1 79 ? 8.045 -2.800 -21.220 1.00 87.75 79 GLY A N 1
ATOM 590 C CA . GLY A 1 79 ? 8.862 -2.479 -20.050 1.00 87.75 79 GLY A CA 1
ATOM 591 C C . GLY A 1 79 ? 10.334 -2.789 -20.305 1.00 87.75 79 GLY A C 1
ATOM 592 O O . GLY A 1 79 ? 10.648 -3.852 -20.835 1.00 87.75 79 GLY A O 1
ATOM 593 N N . ILE A 1 80 ? 11.238 -1.887 -19.915 1.00 88.44 80 ILE A N 1
ATOM 594 C CA . ILE A 1 80 ? 12.692 -2.108 -19.932 1.00 88.44 80 ILE A CA 1
ATOM 595 C C . ILE A 1 80 ? 13.192 -1.996 -18.494 1.00 88.44 80 ILE A C 1
ATOM 597 O O . ILE A 1 80 ? 13.088 -0.940 -17.872 1.00 88.44 80 ILE A O 1
ATOM 601 N N . LEU A 1 81 ? 13.722 -3.091 -17.954 1.00 81.06 81 LEU A N 1
ATOM 602 C CA . LEU A 1 81 ? 14.117 -3.193 -16.551 1.00 81.06 81 LEU A CA 1
ATOM 603 C C . LEU A 1 81 ? 15.622 -3.430 -16.446 1.00 81.06 81 LEU A C 1
ATOM 605 O O . LEU A 1 81 ? 16.073 -4.550 -16.682 1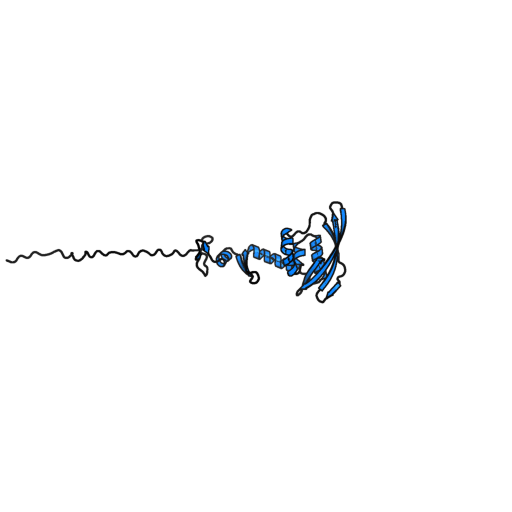.00 81.06 81 LEU A O 1
ATOM 609 N N . SER A 1 82 ? 16.400 -2.414 -16.062 1.00 80.75 82 SER A N 1
ATOM 610 C CA . SER A 1 82 ? 17.828 -2.591 -15.752 1.00 80.75 82 SER A CA 1
ATOM 611 C C . SER A 1 82 ? 18.029 -3.574 -14.590 1.00 80.75 82 SER A C 1
ATOM 613 O O . SER A 1 82 ? 17.162 -3.706 -13.722 1.00 80.75 82 SER A O 1
ATOM 615 N N . SER A 1 83 ? 19.169 -4.265 -14.554 1.00 71.88 83 SER A N 1
ATOM 616 C CA . SER A 1 83 ? 19.516 -5.237 -13.504 1.00 71.88 83 SER A CA 1
ATOM 617 C C . SER A 1 83 ? 19.365 -4.687 -12.080 1.00 71.88 83 SER A C 1
ATOM 619 O O . SER A 1 83 ? 18.833 -5.369 -11.200 1.00 71.88 83 SER A O 1
ATOM 621 N N . ASP A 1 84 ? 19.762 -3.434 -11.860 1.00 73.94 84 ASP A N 1
ATOM 622 C CA . ASP A 1 84 ? 19.668 -2.775 -10.553 1.00 73.94 84 ASP A CA 1
ATOM 623 C C . ASP A 1 84 ? 18.206 -2.547 -10.153 1.00 73.94 84 ASP A C 1
ATOM 625 O O . ASP A 1 84 ? 17.800 -2.862 -9.030 1.00 73.94 84 ASP A O 1
ATOM 629 N N . ASN A 1 85 ? 17.375 -2.110 -11.106 1.00 73.69 85 ASN A N 1
ATOM 630 C CA . ASN A 1 85 ? 15.942 -1.932 -10.893 1.00 73.69 85 ASN A CA 1
ATOM 631 C C . ASN A 1 85 ? 15.235 -3.271 -10.636 1.00 73.69 85 ASN A C 1
ATOM 633 O O . ASN A 1 85 ? 14.289 -3.315 -9.853 1.00 73.69 85 ASN A O 1
ATOM 637 N N . GLN A 1 86 ? 15.703 -4.375 -11.225 1.00 74.81 86 GLN A N 1
ATOM 638 C CA . GLN A 1 86 ? 15.167 -5.713 -10.950 1.00 74.81 86 GLN A CA 1
ATOM 639 C C . GLN A 1 86 ? 15.490 -6.189 -9.530 1.00 74.81 86 GLN A C 1
ATOM 641 O O . GLN A 1 86 ? 14.614 -6.728 -8.849 1.00 74.81 86 GLN A O 1
ATOM 646 N N . SER A 1 87 ? 16.727 -5.979 -9.065 1.00 83.00 87 SER A N 1
ATOM 647 C CA . SER A 1 87 ? 17.135 -6.326 -7.698 1.00 83.00 87 SER A CA 1
ATOM 648 C C . SER A 1 87 ? 16.326 -5.543 -6.662 1.00 83.00 87 SER A C 1
ATOM 650 O O . SER A 1 87 ? 15.743 -6.135 -5.749 1.00 83.00 87 SER A O 1
ATOM 652 N N . LEU A 1 88 ? 16.193 -4.227 -6.862 1.00 85.31 88 LEU A N 1
ATOM 653 C CA . LEU A 1 88 ? 15.385 -3.360 -6.004 1.00 85.31 88 LEU A CA 1
ATOM 654 C C . LEU A 1 88 ? 13.901 -3.741 -6.045 1.00 85.31 88 LEU A C 1
ATOM 656 O O . LEU A 1 88 ? 13.282 -3.891 -4.994 1.00 85.31 88 LEU A O 1
ATOM 660 N N . ALA A 1 89 ? 13.332 -3.987 -7.228 1.00 83.19 89 ALA A N 1
ATOM 661 C CA . ALA A 1 89 ? 11.943 -4.426 -7.354 1.00 83.19 89 ALA A CA 1
ATOM 662 C C . ALA A 1 89 ? 11.698 -5.761 -6.635 1.00 83.19 89 ALA A C 1
ATOM 664 O O . ALA A 1 89 ? 10.684 -5.930 -5.955 1.00 83.19 89 ALA A O 1
ATOM 665 N N . LYS A 1 90 ? 12.639 -6.708 -6.728 1.00 84.75 90 LYS A N 1
ATOM 666 C CA . LYS A 1 90 ? 12.566 -7.980 -6.002 1.00 84.75 90 LYS A CA 1
ATOM 667 C C . LYS A 1 90 ? 12.655 -7.768 -4.493 1.00 84.75 90 LYS A C 1
ATOM 669 O O . LYS A 1 90 ? 11.865 -8.363 -3.765 1.00 84.75 90 LYS A O 1
ATOM 674 N N . GLN A 1 91 ? 13.570 -6.922 -4.023 1.00 89.94 91 GLN A N 1
ATOM 675 C CA . GLN A 1 91 ? 13.685 -6.581 -2.606 1.00 89.94 91 GLN A CA 1
ATOM 676 C C . GLN A 1 91 ? 12.385 -5.958 -2.083 1.00 89.94 91 GLN A C 1
ATOM 678 O O . GLN A 1 91 ? 11.850 -6.433 -1.084 1.00 89.94 91 GLN A O 1
ATOM 683 N N . VAL A 1 92 ? 11.831 -4.965 -2.786 1.00 88.19 92 VAL A N 1
ATOM 684 C CA . VAL A 1 92 ? 10.552 -4.327 -2.436 1.00 88.19 92 VAL A CA 1
ATOM 685 C C . VAL A 1 92 ? 9.424 -5.352 -2.409 1.00 88.19 92 VAL A C 1
ATOM 687 O O . VAL A 1 92 ? 8.674 -5.392 -1.441 1.00 88.19 92 VAL A O 1
ATOM 690 N N . LYS A 1 93 ? 9.333 -6.234 -3.409 1.00 86.06 93 LYS A N 1
ATOM 691 C CA . LYS A 1 93 ? 8.313 -7.289 -3.450 1.00 86.06 93 LYS A CA 1
ATOM 692 C C . LYS A 1 93 ? 8.410 -8.238 -2.253 1.00 86.06 93 LYS A C 1
ATOM 694 O O . LYS A 1 93 ? 7.388 -8.587 -1.671 1.00 86.06 93 LYS A O 1
ATOM 699 N N . LEU A 1 94 ? 9.618 -8.653 -1.874 1.00 88.62 94 LEU A N 1
ATOM 700 C CA . LEU A 1 94 ? 9.832 -9.520 -0.712 1.00 88.62 94 LEU A CA 1
ATOM 701 C C . LEU A 1 94 ? 9.495 -8.799 0.601 1.00 88.62 94 LEU A C 1
ATOM 703 O O . LEU A 1 94 ? 8.873 -9.394 1.474 1.00 88.62 94 LEU A O 1
ATOM 707 N N . LEU A 1 95 ? 9.834 -7.513 0.728 1.00 89.50 95 LEU A N 1
ATOM 708 C CA . LEU A 1 95 ? 9.435 -6.691 1.876 1.00 89.50 95 LEU A CA 1
ATOM 709 C C . LEU A 1 95 ? 7.914 -6.485 1.930 1.00 89.50 95 LEU A C 1
ATOM 711 O O . LEU A 1 95 ? 7.319 -6.548 2.998 1.00 89.50 95 LEU A O 1
ATOM 715 N N . GLN A 1 96 ? 7.255 -6.301 0.787 1.00 87.19 96 GLN A N 1
ATOM 716 C CA . GLN A 1 96 ? 5.797 -6.208 0.719 1.00 87.19 96 GLN A CA 1
ATOM 717 C C . GLN A 1 96 ? 5.120 -7.507 1.171 1.00 87.19 96 GLN A C 1
ATOM 719 O O . GLN A 1 96 ? 4.079 -7.464 1.817 1.00 87.19 96 GLN A O 1
ATOM 724 N N . GLN A 1 97 ? 5.720 -8.666 0.892 1.00 87.00 97 GLN A N 1
ATOM 725 C CA . GLN A 1 97 ? 5.195 -9.950 1.358 1.00 87.00 97 GLN A CA 1
ATOM 726 C C . GLN A 1 97 ? 5.213 -10.088 2.884 1.00 87.00 97 GLN A C 1
ATOM 728 O O . GLN A 1 97 ? 4.309 -10.711 3.435 1.00 87.00 97 GLN A O 1
ATOM 733 N N . THR A 1 98 ? 6.187 -9.493 3.583 1.00 87.69 98 THR A N 1
ATOM 734 C CA . THR A 1 98 ? 6.249 -9.569 5.055 1.00 87.69 98 THR A CA 1
ATOM 735 C C . THR A 1 98 ? 5.196 -8.701 5.738 1.00 87.69 98 THR A C 1
ATOM 737 O O . THR A 1 98 ? 4.826 -8.961 6.882 1.00 87.69 98 THR A O 1
ATOM 740 N N . ILE A 1 99 ? 4.680 -7.686 5.041 1.00 87.62 99 ILE A N 1
ATOM 741 C CA . ILE A 1 99 ? 3.629 -6.808 5.562 1.00 87.62 99 ILE A CA 1
ATOM 742 C C . ILE A 1 99 ? 2.223 -7.265 5.173 1.00 87.62 99 ILE A C 1
ATOM 744 O O . ILE A 1 99 ? 1.263 -6.672 5.658 1.00 87.62 99 ILE A O 1
ATOM 748 N N . LEU A 1 100 ? 2.057 -8.329 4.383 1.00 90.12 100 LEU A N 1
ATOM 749 C CA . LEU A 1 100 ? 0.728 -8.862 4.074 1.00 90.12 100 LEU A CA 1
ATOM 750 C C . LEU A 1 100 ? 0.001 -9.284 5.355 1.00 90.12 100 LEU A C 1
ATOM 752 O O . LEU A 1 100 ? 0.579 -9.923 6.234 1.00 90.12 100 LEU A O 1
ATOM 756 N N . ALA A 1 101 ? -1.255 -8.867 5.481 1.00 96.06 101 ALA A N 1
ATOM 757 C CA . ALA A 1 101 ? -2.072 -9.141 6.652 1.00 96.06 101 ALA A CA 1
ATOM 758 C C . ALA A 1 101 ? -2.855 -10.444 6.477 1.00 96.06 101 ALA A C 1
ATOM 760 O O . ALA A 1 101 ? -3.547 -10.629 5.475 1.00 96.06 101 ALA A O 1
ATOM 761 N N . SER A 1 102 ? -2.763 -11.336 7.462 1.00 96.19 102 SER A N 1
ATOM 762 C CA . SER A 1 102 ? -3.466 -12.627 7.462 1.00 96.19 102 SER A CA 1
ATOM 763 C C . SER A 1 102 ? -4.852 -12.538 8.111 1.00 96.19 102 SER A C 1
ATOM 765 O O . SER A 1 102 ? -5.691 -13.419 7.907 1.00 96.19 102 SER A O 1
ATOM 767 N N . THR A 1 103 ? -5.123 -11.458 8.851 1.00 97.88 103 THR A N 1
ATOM 768 C CA . THR A 1 103 ? -6.427 -11.167 9.466 1.00 97.88 103 THR A CA 1
ATOM 769 C C . THR A 1 103 ? -6.942 -9.778 9.067 1.00 97.88 103 THR A C 1
ATOM 771 O O . THR A 1 103 ? -6.145 -8.903 8.708 1.00 97.88 103 THR A O 1
ATOM 774 N N . PRO A 1 104 ? -8.268 -9.541 9.125 1.00 98.19 104 PRO A N 1
ATOM 775 C CA . PRO A 1 104 ? -8.826 -8.224 8.833 1.00 98.19 104 PRO A CA 1
ATOM 776 C C . PRO A 1 104 ? -8.362 -7.156 9.839 1.00 98.19 104 PRO A C 1
ATOM 778 O O . PRO A 1 104 ? -8.092 -6.024 9.437 1.00 98.19 104 PRO A O 1
ATOM 781 N N . GLU A 1 105 ? -8.196 -7.514 11.118 1.00 98.38 105 GLU A N 1
ATOM 782 C CA . GLU A 1 105 ? -7.677 -6.628 12.170 1.00 98.38 105 GLU A CA 1
ATOM 783 C C . GLU A 1 105 ? -6.238 -6.189 11.886 1.00 98.38 105 GLU A C 1
ATOM 785 O O . GLU A 1 105 ? -5.892 -5.019 12.041 1.00 98.38 105 GLU A O 1
ATOM 790 N N . GLU A 1 106 ? -5.394 -7.119 11.439 1.00 98.06 106 GLU A N 1
ATOM 791 C CA . GLU A 1 106 ? -4.004 -6.825 11.110 1.00 98.06 106 GLU A CA 1
ATOM 792 C C . GLU A 1 106 ? -3.912 -5.866 9.914 1.00 98.06 106 GLU A C 1
ATOM 794 O O . GLU A 1 106 ? -3.089 -4.950 9.924 1.00 98.06 106 GLU A O 1
ATOM 799 N N . ALA A 1 107 ? -4.781 -6.025 8.908 1.00 98.25 107 ALA A N 1
ATOM 800 C CA . ALA A 1 107 ? -4.810 -5.151 7.734 1.00 98.25 107 ALA A CA 1
ATOM 801 C C . ALA A 1 107 ? -5.149 -3.706 8.116 1.00 98.25 107 ALA A C 1
ATOM 803 O O . ALA A 1 107 ? -4.431 -2.774 7.743 1.00 98.25 107 ALA A O 1
ATOM 804 N N . VAL A 1 108 ? -6.218 -3.517 8.898 1.00 98.44 108 VAL A N 1
ATOM 805 C CA . VAL A 1 108 ? -6.632 -2.181 9.344 1.00 98.44 108 VAL A CA 1
ATOM 806 C C . VAL A 1 108 ? -5.614 -1.566 10.307 1.00 98.44 108 VAL A C 1
ATOM 808 O O . VAL A 1 108 ? -5.338 -0.372 10.212 1.00 98.44 108 VAL A O 1
ATOM 811 N N . GLN A 1 109 ? -4.984 -2.369 11.171 1.00 98.44 109 GLN A N 1
ATOM 812 C CA . GLN A 1 109 ? -3.932 -1.897 12.070 1.00 98.44 109 GLN A CA 1
ATOM 813 C C . GLN A 1 109 ? -2.696 -1.427 11.300 1.00 98.44 109 GLN A C 1
ATOM 815 O O . GLN A 1 109 ? -2.192 -0.338 11.567 1.00 98.44 109 GLN A O 1
ATOM 820 N N . LYS A 1 110 ? -2.215 -2.206 10.323 1.00 98.06 110 LYS A N 1
ATOM 821 C CA . LYS A 1 110 ? -1.073 -1.821 9.479 1.00 98.06 110 LYS A CA 1
ATOM 822 C C . LYS A 1 110 ? -1.361 -0.546 8.691 1.00 98.06 110 LYS A C 1
ATOM 824 O O . LYS A 1 110 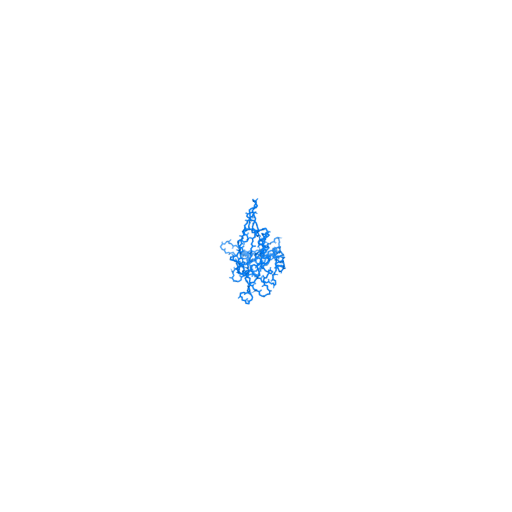? -0.500 0.328 8.616 1.00 98.06 110 LYS A O 1
ATOM 829 N N . TYR A 1 111 ? -2.573 -0.409 8.153 1.00 98.00 111 TYR A N 1
ATOM 830 C CA . TYR A 1 111 ? -2.994 0.817 7.481 1.00 98.00 111 TYR A CA 1
ATOM 831 C C . TYR A 1 111 ? -3.001 2.022 8.436 1.00 98.00 111 TYR A C 1
ATOM 833 O O . TYR A 1 111 ? -2.390 3.045 8.126 1.00 98.00 111 TYR A O 1
ATOM 841 N N . ALA A 1 112 ? -3.610 1.887 9.620 1.00 98.31 112 ALA A N 1
ATOM 842 C CA . ALA A 1 112 ? -3.663 2.945 10.631 1.00 98.31 112 ALA A CA 1
ATOM 843 C C . ALA A 1 112 ? -2.270 3.368 11.118 1.00 98.31 112 ALA A C 1
ATOM 845 O O . ALA A 1 112 ? -1.983 4.560 11.250 1.00 98.31 112 ALA A O 1
ATOM 846 N N . GLU A 1 113 ? -1.374 2.401 11.328 1.00 97.88 113 GLU A N 1
ATOM 847 C CA . GLU A 1 113 ? 0.023 2.670 11.664 1.00 97.88 113 GLU A CA 1
ATOM 848 C C . GLU A 1 113 ? 0.743 3.390 10.519 1.00 97.88 113 GLU A C 1
ATOM 850 O O . GLU A 1 113 ? 1.505 4.327 10.759 1.00 97.88 113 GLU A O 1
ATOM 855 N N . GLY A 1 114 ? 0.463 3.016 9.267 1.00 96.94 114 GLY A N 1
ATOM 856 C CA . GLY A 1 114 ? 0.958 3.711 8.083 1.00 96.94 114 GLY A CA 1
ATOM 857 C C . GLY A 1 114 ? 0.522 5.178 8.036 1.00 96.94 114 GLY A C 1
ATOM 858 O O . GLY A 1 114 ? 1.346 6.042 7.741 1.00 96.94 114 GLY A O 1
ATOM 859 N N . VAL A 1 115 ? -0.736 5.484 8.373 1.00 97.19 115 VAL A N 1
ATOM 860 C CA . VAL A 1 115 ? -1.235 6.868 8.492 1.00 97.19 115 VAL A CA 1
ATOM 861 C C . VAL A 1 115 ? -0.508 7.604 9.616 1.00 97.19 115 VAL A C 1
ATOM 863 O O . VAL A 1 115 ? 0.021 8.697 9.405 1.00 97.19 115 VAL A O 1
ATOM 866 N N . LYS A 1 116 ? -0.406 6.983 10.797 1.00 97.12 116 LYS A N 1
ATOM 867 C CA . LYS A 1 116 ? 0.251 7.574 11.969 1.00 97.12 116 LYS A CA 1
ATOM 868 C C . LYS A 1 116 ? 1.718 7.917 11.725 1.00 97.12 116 LYS A C 1
ATOM 870 O O . LYS A 1 116 ? 2.176 9.001 12.074 1.00 97.12 116 LYS A O 1
ATOM 875 N N . THR A 1 117 ? 2.449 6.997 11.110 1.00 96.69 117 THR A N 1
ATOM 876 C CA . THR A 1 117 ? 3.884 7.135 10.824 1.00 96.69 117 THR A CA 1
ATOM 877 C C . THR A 1 117 ? 4.171 7.870 9.519 1.00 96.69 117 THR A C 1
ATOM 879 O O . THR A 1 117 ? 5.336 8.032 9.159 1.00 96.69 117 THR A O 1
ATOM 882 N N . ARG A 1 118 ? 3.128 8.324 8.808 1.00 97.12 118 ARG A N 1
ATOM 883 C CA . ARG A 1 118 ? 3.216 8.940 7.474 1.00 97.12 118 ARG A CA 1
ATOM 884 C C . ARG A 1 118 ? 3.898 8.062 6.432 1.00 97.12 118 ARG A C 1
ATOM 886 O O . ARG A 1 118 ? 4.440 8.559 5.448 1.00 97.12 118 ARG A O 1
ATOM 893 N N . ASN A 1 119 ? 3.865 6.752 6.634 1.00 96.50 119 ASN A N 1
ATOM 894 C CA . ASN A 1 119 ? 4.433 5.792 5.712 1.00 96.50 119 ASN A CA 1
ATOM 895 C C . ASN A 1 119 ? 3.414 5.481 4.610 1.00 96.50 119 ASN A C 1
ATOM 897 O O . ASN A 1 119 ? 2.588 4.571 4.728 1.00 96.50 119 ASN A O 1
ATOM 901 N N . GLY A 1 120 ? 3.474 6.262 3.532 1.00 96.69 120 GLY A N 1
ATOM 902 C CA . GLY A 1 120 ? 2.601 6.103 2.377 1.00 96.69 120 GLY A CA 1
ATOM 903 C C . GLY A 1 120 ? 2.825 4.789 1.637 1.00 96.69 120 GLY A C 1
ATOM 904 O O . GLY A 1 120 ? 1.874 4.220 1.115 1.00 96.69 120 GLY A O 1
ATOM 905 N N . ALA A 1 121 ? 4.045 4.249 1.657 1.00 94.94 121 ALA A N 1
ATOM 906 C CA . ALA A 1 121 ? 4.325 2.935 1.082 1.00 94.94 121 ALA A CA 1
ATOM 907 C C . ALA A 1 121 ? 3.577 1.810 1.819 1.00 94.94 121 ALA A C 1
ATOM 909 O O . ALA A 1 121 ? 3.026 0.920 1.172 1.00 94.94 121 ALA A O 1
ATOM 910 N N . VAL A 1 122 ? 3.497 1.865 3.155 1.00 95.62 122 VAL A N 1
ATOM 911 C CA . VAL A 1 122 ? 2.706 0.911 3.955 1.00 95.62 122 VAL A CA 1
ATOM 912 C C . VAL A 1 122 ? 1.213 1.089 3.698 1.00 95.62 122 VAL A C 1
ATOM 914 O O . VAL A 1 122 ? 0.527 0.099 3.457 1.00 95.62 122 VAL A O 1
ATOM 917 N N . GLN A 1 123 ? 0.714 2.330 3.694 1.00 97.19 123 GLN A N 1
ATOM 918 C CA . GLN A 1 123 ? -0.696 2.599 3.385 1.00 97.19 123 GLN A CA 1
ATOM 919 C C . GLN A 1 123 ? -1.076 2.029 2.018 1.00 97.19 123 GLN A C 1
ATOM 921 O O . GLN A 1 123 ? -2.027 1.258 1.921 1.00 97.19 123 GLN A O 1
ATOM 926 N N . TYR A 1 124 ? -0.288 2.346 0.988 1.00 96.00 124 TYR A N 1
ATOM 927 C CA . TYR A 1 124 ? -0.479 1.864 -0.375 1.00 96.00 124 TYR A CA 1
ATOM 928 C C . TYR A 1 124 ? -0.431 0.336 -0.471 1.00 96.00 124 TYR A C 1
ATOM 930 O O . TYR A 1 124 ? -1.287 -0.276 -1.106 1.00 96.00 124 TYR A O 1
ATOM 938 N N . ALA A 1 125 ? 0.537 -0.306 0.188 1.00 94.38 125 ALA A N 1
ATOM 939 C CA . ALA A 1 125 ? 0.670 -1.759 0.164 1.00 94.38 125 ALA A CA 1
ATOM 940 C C . ALA A 1 125 ? -0.531 -2.488 0.788 1.00 94.38 125 ALA A C 1
ATOM 942 O O . ALA A 1 125 ? -0.802 -3.630 0.419 1.00 94.38 125 ALA A O 1
ATOM 943 N N . MET A 1 126 ? -1.252 -1.839 1.707 1.00 96.88 126 MET A N 1
ATOM 944 C CA . MET A 1 126 ? -2.470 -2.386 2.307 1.00 96.88 126 MET A CA 1
ATOM 945 C C . MET A 1 126 ? -3.715 -2.177 1.452 1.00 96.88 126 MET A C 1
ATOM 947 O O . MET A 1 126 ? -4.735 -2.786 1.751 1.00 96.88 126 MET A O 1
ATOM 951 N N . LEU A 1 127 ? -3.668 -1.380 0.386 1.00 97.12 127 LEU A N 1
ATOM 952 C CA . LEU A 1 127 ? -4.806 -1.200 -0.512 1.00 97.12 127 LEU A CA 1
ATOM 953 C C . LEU A 1 127 ? -5.022 -2.433 -1.402 1.00 97.12 127 LEU A C 1
ATOM 955 O O . LEU A 1 127 ? -4.078 -3.113 -1.802 1.00 97.12 127 LEU A O 1
ATOM 959 N N . THR A 1 128 ? -6.278 -2.702 -1.759 1.00 96.69 128 THR A N 1
ATOM 960 C CA . THR A 1 128 ? -6.609 -3.663 -2.825 1.00 96.69 128 THR A CA 1
ATOM 961 C C . THR A 1 128 ? -5.953 -3.251 -4.153 1.00 96.69 128 THR A C 1
ATOM 963 O O . THR A 1 128 ? -5.785 -2.051 -4.379 1.00 96.69 128 THR A O 1
ATOM 966 N N . PRO A 1 129 ? -5.652 -4.191 -5.075 1.00 93.31 129 PRO A N 1
ATOM 967 C CA . PRO A 1 129 ? -5.033 -3.861 -6.365 1.00 93.31 129 PRO A CA 1
ATOM 968 C C . PRO A 1 129 ? -5.766 -2.751 -7.131 1.00 93.31 129 PRO A C 1
ATOM 970 O O . PRO A 1 129 ? -5.149 -1.801 -7.595 1.00 93.31 129 PRO A O 1
ATOM 973 N N . GLY A 1 130 ? -7.103 -2.789 -7.154 1.00 93.88 130 GLY A N 1
ATOM 974 C CA . GLY A 1 130 ? -7.895 -1.750 -7.817 1.00 93.88 130 GLY A CA 1
ATOM 975 C C . GLY A 1 130 ? -7.760 -0.360 -7.180 1.00 93.88 130 GLY A C 1
ATOM 976 O O . GLY A 1 130 ? -7.811 0.639 -7.892 1.00 93.88 130 GLY A O 1
ATOM 977 N N . LEU A 1 131 ? -7.574 -0.270 -5.857 1.00 96.19 131 LEU A N 1
ATOM 978 C CA . LEU A 1 131 ? -7.289 1.002 -5.184 1.00 96.19 131 LEU A CA 1
ATOM 979 C C . LEU A 1 131 ? -5.829 1.434 -5.344 1.00 96.19 131 LEU A C 1
ATOM 981 O O . LEU A 1 131 ? -5.569 2.634 -5.409 1.00 96.19 131 LEU A O 1
ATOM 985 N N . GLN A 1 132 ? -4.892 0.488 -5.419 1.00 95.06 132 GLN A N 1
ATOM 986 C CA . GLN A 1 132 ? -3.492 0.774 -5.731 1.00 95.06 132 GLN A CA 1
ATOM 987 C C . GLN A 1 132 ? -3.388 1.483 -7.081 1.00 95.06 132 GLN A C 1
ATOM 989 O O . GLN A 1 132 ? -2.855 2.589 -7.140 1.00 95.06 132 GLN A O 1
ATOM 994 N N . ASP A 1 133 ? -4.007 0.932 -8.124 1.00 93.62 133 ASP A N 1
ATOM 995 C CA . ASP A 1 133 ? -4.000 1.532 -9.462 1.00 93.62 133 ASP A CA 1
ATOM 996 C C . ASP A 1 133 ? -4.583 2.954 -9.463 1.00 93.62 133 ASP A C 1
ATOM 998 O O . ASP A 1 133 ? -4.020 3.867 -10.065 1.00 93.62 133 ASP A O 1
ATOM 1002 N N . GLN A 1 134 ? -5.672 3.175 -8.720 1.00 94.62 134 GLN A N 1
ATOM 1003 C CA . GLN A 1 134 ? -6.325 4.485 -8.619 1.00 94.62 134 GLN A CA 1
ATOM 1004 C C . GLN A 1 134 ? -5.519 5.523 -7.828 1.00 94.62 134 GLN A C 1
ATOM 1006 O O . GLN A 1 134 ? -5.620 6.717 -8.103 1.00 94.62 134 GLN A O 1
ATOM 1011 N N . LYS A 1 135 ? -4.775 5.100 -6.800 1.00 95.75 135 LYS A N 1
ATOM 1012 C CA . LYS A 1 135 ? -4.119 6.007 -5.841 1.00 95.75 135 LYS A CA 1
ATOM 1013 C C . LYS A 1 135 ? -2.619 6.157 -6.068 1.00 95.75 135 LYS A C 1
ATOM 1015 O O . LYS A 1 135 ? -2.010 7.014 -5.432 1.00 95.75 135 LYS A O 1
ATOM 1020 N N . LYS A 1 136 ? -2.021 5.363 -6.960 1.00 95.12 136 LYS A N 1
ATOM 1021 C CA . LYS A 1 136 ? -0.573 5.336 -7.197 1.00 95.12 136 LYS A CA 1
ATOM 1022 C C . LYS A 1 136 ? 0.022 6.726 -7.434 1.00 95.12 136 LYS A C 1
ATOM 1024 O O . LYS A 1 136 ? 0.923 7.105 -6.693 1.00 95.12 136 LYS A O 1
ATOM 1029 N N . SER A 1 137 ? -0.538 7.503 -8.369 1.00 96.56 137 SER A N 1
ATOM 1030 C CA . SER A 1 137 ? -0.053 8.865 -8.674 1.00 96.56 137 SER A CA 1
ATOM 1031 C C . SER A 1 137 ? -0.025 9.746 -7.427 1.00 96.56 137 SER A C 1
ATOM 1033 O O . SER A 1 137 ? 0.975 10.387 -7.137 1.00 96.56 137 SER A O 1
ATOM 1035 N N . THR A 1 138 ? -1.085 9.700 -6.615 1.00 95.50 138 THR A N 1
ATOM 1036 C CA . THR A 1 138 ? -1.185 10.486 -5.380 1.00 95.50 138 THR A CA 1
ATOM 1037 C C . THR A 1 138 ? -0.078 10.139 -4.381 1.00 95.50 138 THR A C 1
ATOM 1039 O O . THR A 1 138 ? 0.519 11.034 -3.787 1.00 95.50 138 THR A O 1
ATOM 1042 N N . PHE A 1 139 ? 0.229 8.852 -4.188 1.00 96.62 139 PHE A N 1
ATOM 1043 C CA . PHE A 1 139 ? 1.321 8.443 -3.297 1.00 96.62 139 PHE A CA 1
ATOM 1044 C C . PHE A 1 139 ? 2.704 8.796 -3.858 1.00 96.62 139 PHE A C 1
ATOM 1046 O O . PHE A 1 139 ? 3.574 9.216 -3.092 1.00 96.62 139 PHE A O 1
ATOM 1053 N N . GLU A 1 140 ? 2.903 8.660 -5.170 1.00 95.81 140 GLU A N 1
ATOM 1054 C CA . GLU A 1 140 ? 4.156 9.014 -5.848 1.00 95.81 140 GLU A CA 1
ATOM 1055 C C . GLU A 1 140 ? 4.426 10.524 -5.803 1.00 95.81 140 GLU A C 1
ATOM 1057 O O . GLU A 1 140 ? 5.538 10.934 -5.472 1.00 95.81 140 GLU A O 1
ATOM 1062 N N . GLU A 1 141 ? 3.406 11.356 -6.029 1.00 96.44 141 GLU A N 1
ATOM 1063 C CA . GLU A 1 141 ? 3.476 12.820 -5.909 1.00 96.44 141 GLU A CA 1
ATOM 1064 C C . GLU A 1 141 ? 3.881 13.264 -4.494 1.00 96.44 141 GLU A C 1
ATOM 1066 O O . GLU A 1 141 ? 4.633 14.223 -4.326 1.00 96.44 141 GLU A O 1
ATOM 1071 N N . MET A 1 142 ? 3.448 12.525 -3.469 1.00 94.88 142 MET A N 1
ATOM 1072 C CA . MET A 1 142 ? 3.847 12.739 -2.073 1.00 94.88 142 MET A CA 1
ATOM 1073 C C . MET A 1 142 ? 5.198 12.101 -1.711 1.00 94.88 142 MET A C 1
ATOM 1075 O O . MET A 1 142 ? 5.567 12.060 -0.538 1.00 94.88 142 MET A O 1
ATOM 1079 N N . SER A 1 143 ? 5.945 11.565 -2.682 1.00 95.50 143 SER A N 1
ATOM 1080 C CA . SER A 1 143 ? 7.199 10.836 -2.437 1.00 95.50 143 SER A CA 1
ATOM 1081 C C . SER A 1 143 ? 7.052 9.728 -1.382 1.00 95.50 143 SER A C 1
ATOM 1083 O O . SER A 1 143 ? 7.969 9.477 -0.601 1.00 95.50 143 SER A O 1
ATOM 1085 N N . TRP A 1 144 ? 5.886 9.073 -1.341 1.00 96.44 144 TRP A N 1
ATOM 1086 C CA . TRP A 1 144 ? 5.532 8.017 -0.386 1.00 96.44 144 TRP A CA 1
ATOM 1087 C C . TRP A 1 144 ? 5.501 8.441 1.092 1.00 96.44 144 TRP A C 1
ATOM 1089 O O . TRP A 1 144 ? 5.425 7.579 1.970 1.00 96.44 144 TRP A O 1
ATOM 1099 N N . VAL A 1 145 ? 5.497 9.746 1.380 1.00 97.06 145 VAL A N 1
ATOM 1100 C CA . VAL A 1 145 ? 5.359 10.302 2.733 1.00 97.06 145 VAL A CA 1
ATOM 1101 C C . VAL A 1 145 ? 4.067 11.107 2.810 1.00 97.06 145 VAL A C 1
ATOM 1103 O O . VAL A 1 145 ? 3.967 12.202 2.270 1.00 97.06 145 VAL A O 1
ATOM 1106 N N . THR A 1 146 ? 3.045 10.565 3.471 1.00 94.56 146 THR A N 1
ATOM 1107 C CA . THR A 1 146 ? 1.710 11.186 3.478 1.00 94.56 146 THR A CA 1
ATOM 1108 C C . THR A 1 146 ? 1.579 12.280 4.532 1.00 94.56 146 THR A C 1
ATOM 1110 O O . THR A 1 146 ? 1.934 12.069 5.692 1.00 94.56 146 THR A O 1
ATOM 1113 N N . GLY A 1 147 ? 0.945 13.396 4.176 1.00 89.00 147 GLY A N 1
ATOM 1114 C CA . GLY A 1 147 ? 0.663 14.501 5.095 1.00 89.00 147 GLY A CA 1
ATOM 1115 C C . GLY A 1 147 ? 1.823 15.492 5.247 1.00 89.00 147 GLY A C 1
ATOM 1116 O O . GLY A 1 147 ? 2.834 15.423 4.557 1.00 89.00 147 GLY A O 1
ATOM 1117 N N . VAL A 1 148 ? 1.658 16.448 6.160 1.00 85.12 148 VAL A N 1
ATOM 1118 C CA . VAL A 1 148 ? 2.616 17.537 6.446 1.00 85.12 148 VAL A CA 1
ATOM 1119 C C . VAL A 1 148 ? 2.998 17.531 7.919 1.00 85.12 148 VAL A C 1
ATOM 1121 O O . VAL A 1 148 ? 2.426 16.759 8.671 1.00 85.12 148 VAL A O 1
ATOM 1124 N N . SER A 1 149 ? 3.910 18.402 8.366 1.00 84.25 149 SER A N 1
ATOM 1125 C CA . SER A 1 149 ? 4.393 18.443 9.758 1.00 84.25 149 SER A CA 1
ATOM 1126 C C . SER A 1 149 ? 3.287 18.539 10.816 1.00 84.25 149 SER A C 1
ATOM 1128 O O . SER A 1 149 ? 3.392 17.834 11.815 1.00 84.25 149 SER A O 1
ATOM 1130 N N . SER A 1 150 ? 2.238 19.334 10.586 1.00 89.44 150 SER A N 1
ATOM 1131 C CA . SER A 1 150 ? 1.086 19.541 11.472 1.00 89.44 150 SER A CA 1
ATOM 1132 C C . SER A 1 150 ? -0.187 19.759 10.639 1.00 89.44 150 SER A C 1
ATOM 1134 O O . SER A 1 150 ? -0.129 20.547 9.697 1.00 89.44 150 SER A O 1
ATOM 1136 N N . PRO A 1 151 ? -1.337 19.164 10.997 1.00 93.12 151 PRO A N 1
ATOM 1137 C CA . PRO A 1 151 ? -1.537 18.249 12.122 1.00 93.12 151 PRO A CA 1
ATOM 1138 C C . PRO A 1 151 ? -0.890 16.869 11.893 1.00 93.12 151 PRO A C 1
ATOM 1140 O O . PRO A 1 151 ? -0.634 16.460 10.760 1.00 93.12 151 PRO A O 1
ATOM 1143 N N . TRP A 1 152 ? -0.597 16.146 12.975 1.00 95.31 152 TRP A N 1
ATOM 1144 C CA . TRP A 1 152 ? -0.114 14.760 12.934 1.00 95.31 152 TRP A CA 1
ATOM 1145 C C . TRP A 1 152 ? -0.954 13.862 13.819 1.00 95.31 152 TRP A C 1
ATOM 1147 O O . TRP A 1 152 ? -1.459 14.305 14.844 1.00 95.31 152 TRP A O 1
ATOM 1157 N N . VAL A 1 153 ? -1.076 12.594 13.442 1.00 97.25 153 VAL A N 1
ATOM 1158 C CA . VAL A 1 153 ? -1.7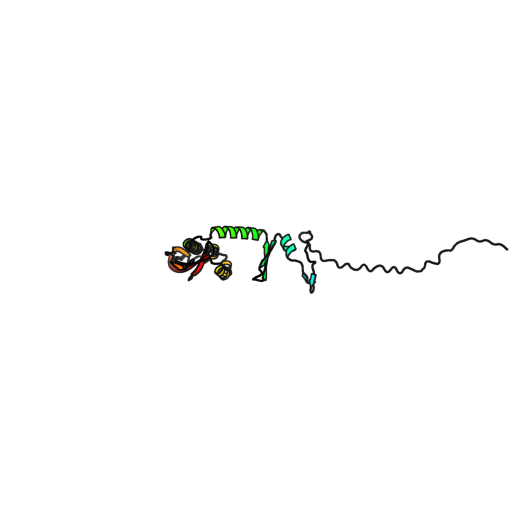22 11.597 14.292 1.00 97.25 153 VAL A CA 1
ATOM 1159 C C . VAL A 1 153 ? -0.773 11.259 15.438 1.00 97.25 153 VAL A C 1
ATOM 1161 O O . VAL A 1 153 ? 0.308 10.713 15.231 1.00 97.25 153 VAL A O 1
ATOM 1164 N N . GLU A 1 154 ? -1.180 11.566 16.662 1.00 96.31 154 GLU A N 1
ATOM 1165 C CA . GLU A 1 154 ? -0.441 11.207 17.872 1.00 96.31 154 GLU A CA 1
ATOM 1166 C C . GLU A 1 154 ? -0.724 9.752 18.273 1.00 96.31 154 GLU A C 1
ATOM 1168 O O . GLU A 1 154 ? 0.176 8.991 18.637 1.00 96.31 154 GLU A O 1
ATOM 1173 N N . LYS A 1 155 ? -1.987 9.338 18.155 1.00 97.56 155 LYS A N 1
ATOM 1174 C CA . LYS A 1 155 ? -2.455 7.979 18.439 1.00 97.56 155 LYS A CA 1
ATOM 1175 C C . LYS A 1 155 ? -3.709 7.664 17.633 1.00 97.56 155 LYS A C 1
ATOM 1177 O O . LYS A 1 155 ? -4.383 8.567 17.146 1.00 97.56 155 LYS A O 1
ATOM 1182 N N . TYR A 1 156 ? -4.041 6.384 17.549 1.00 98.50 156 TYR A N 1
ATOM 1183 C CA . TYR A 1 156 ? -5.308 5.923 17.001 1.00 98.50 156 TYR A CA 1
ATOM 1184 C C . TYR A 1 156 ? -5.898 4.820 17.872 1.00 98.50 156 TYR A C 1
ATOM 1186 O O . TYR A 1 156 ? -5.183 4.147 18.619 1.00 98.50 156 TYR A O 1
ATOM 1194 N N . THR A 1 157 ? -7.206 4.633 17.753 1.00 98.50 157 THR A N 1
ATOM 1195 C CA . THR A 1 157 ? -7.933 3.476 18.279 1.00 98.50 157 THR A CA 1
ATOM 1196 C C . THR A 1 157 ? -8.715 2.825 17.152 1.00 98.50 157 THR A C 1
ATOM 1198 O O . THR A 1 157 ? -9.136 3.502 16.216 1.00 98.50 157 THR A O 1
ATOM 1201 N N . ILE A 1 158 ? -8.899 1.510 17.236 1.00 98.69 158 ILE A N 1
ATOM 1202 C CA . ILE A 1 158 ? -9.671 0.739 16.262 1.00 98.69 158 ILE A CA 1
ATOM 1203 C C . ILE A 1 158 ? -10.776 0.031 17.031 1.00 98.69 158 ILE A C 1
ATOM 1205 O O . ILE A 1 158 ? -10.497 -0.738 17.955 1.00 98.69 158 ILE A O 1
ATOM 1209 N N . ASP A 1 159 ? -12.021 0.314 16.666 1.00 98.44 159 ASP A N 1
ATOM 1210 C CA . ASP A 1 159 ? -13.177 -0.369 17.237 1.00 98.44 159 ASP A CA 1
ATOM 1211 C C . ASP A 1 159 ? -13.204 -1.835 16.791 1.00 98.44 159 ASP A C 1
ATOM 1213 O O . ASP A 1 159 ? -12.633 -2.216 15.765 1.00 98.44 159 ASP A O 1
ATOM 1217 N N . LYS A 1 160 ? -13.919 -2.677 17.545 1.00 97.75 160 LYS A N 1
ATOM 1218 C CA . LYS A 1 160 ? -14.128 -4.074 17.155 1.00 97.75 160 LYS A CA 1
ATOM 1219 C C . LYS A 1 160 ? -14.764 -4.136 15.760 1.00 97.75 160 LYS A C 1
ATOM 1221 O O . LYS A 1 160 ? -15.813 -3.539 15.524 1.00 97.75 160 LYS A O 1
ATOM 1226 N N . GLY A 1 161 ? -14.140 -4.899 14.865 1.00 97.38 161 GLY A N 1
ATOM 1227 C CA . GLY A 1 161 ? -14.624 -5.089 13.503 1.00 97.38 161 GLY A CA 1
ATOM 1228 C C . GLY A 1 161 ? -16.007 -5.730 13.450 1.00 97.38 161 GLY A C 1
ATOM 1229 O O . GLY A 1 161 ? -16.361 -6.566 14.285 1.00 97.38 161 GLY A O 1
ATOM 1230 N N . THR A 1 162 ? -16.776 -5.354 12.432 1.00 98.06 162 THR A N 1
ATOM 1231 C CA . THR A 1 162 ? -18.059 -5.978 12.098 1.00 98.06 162 THR A CA 1
ATOM 1232 C C . THR A 1 162 ? -17.939 -6.674 10.752 1.00 98.06 162 THR A C 1
ATOM 1234 O O . THR A 1 162 ? -17.617 -6.038 9.748 1.00 98.06 162 THR A O 1
ATOM 1237 N N . GLN A 1 163 ? -18.209 -7.977 10.715 1.00 97.81 163 GLN A N 1
ATOM 1238 C CA . GLN A 1 163 ? -18.260 -8.719 9.461 1.00 97.81 163 GLN A CA 1
ATOM 1239 C C . GLN A 1 163 ? -19.512 -8.316 8.675 1.00 97.81 163 GLN A C 1
ATOM 1241 O O . GLN A 1 163 ? -20.626 -8.470 9.171 1.00 97.81 163 GLN A O 1
ATOM 1246 N N . ILE A 1 164 ? -19.329 -7.797 7.459 1.00 96.31 164 ILE A N 1
ATOM 1247 C CA . ILE A 1 164 ? -20.441 -7.385 6.586 1.00 96.31 164 ILE A CA 1
ATOM 1248 C C . ILE A 1 164 ? -20.905 -8.575 5.740 1.00 96.31 164 ILE A C 1
ATOM 1250 O O . ILE A 1 164 ? -22.098 -8.783 5.535 1.00 96.31 164 ILE A O 1
ATOM 1254 N N . SER A 1 165 ? -19.946 -9.362 5.250 1.00 96.69 165 SER A N 1
ATOM 1255 C CA . SER A 1 165 ? -20.173 -10.571 4.460 1.00 96.69 165 SER A CA 1
ATOM 1256 C C . SER A 1 165 ? -18.956 -11.505 4.548 1.00 96.69 165 SER A C 1
ATOM 1258 O O . SER A 1 165 ? -17.967 -11.218 5.235 1.00 96.69 165 SER A O 1
ATOM 1260 N N . GLU A 1 166 ? -19.019 -12.674 3.913 1.00 96.25 166 GLU A N 1
ATOM 1261 C CA . GLU A 1 166 ? -17.870 -13.578 3.859 1.00 96.25 166 GLU A CA 1
ATOM 1262 C C . GLU A 1 166 ? -16.671 -12.889 3.187 1.00 96.25 166 GLU A C 1
ATOM 1264 O O . GLU A 1 166 ? -16.774 -12.366 2.083 1.00 96.25 166 GLU A O 1
ATOM 1269 N N . GLY A 1 167 ? -15.526 -12.861 3.877 1.00 96.75 167 GLY A N 1
ATOM 1270 C CA . GLY A 1 167 ? -14.325 -12.201 3.365 1.00 96.75 167 GLY A CA 1
ATOM 1271 C C . GLY A 1 167 ? -14.368 -10.668 3.390 1.00 96.75 167 GLY A C 1
ATOM 1272 O O . GLY A 1 167 ? -13.487 -10.056 2.796 1.00 96.75 167 GLY A O 1
ATOM 1273 N N . GLN A 1 168 ? -15.330 -10.038 4.076 1.00 98.38 168 GLN A N 1
ATOM 1274 C CA . GLN A 1 168 ? -15.431 -8.579 4.158 1.00 98.38 168 GLN A CA 1
ATOM 1275 C C . GLN A 1 168 ? -15.795 -8.086 5.562 1.00 98.38 168 GLN A C 1
ATOM 1277 O O . GLN A 1 168 ? -16.777 -8.526 6.165 1.00 98.38 168 GLN A O 1
ATOM 1282 N N . TRP A 1 169 ? -15.025 -7.122 6.063 1.00 98.62 169 TRP A N 1
ATOM 1283 C CA . TRP A 1 169 ? -15.196 -6.537 7.394 1.00 98.62 169 TRP A CA 1
ATOM 1284 C C . TRP A 1 169 ? -15.163 -5.011 7.337 1.00 98.62 169 TRP A C 1
ATOM 1286 O O . TRP A 1 169 ? -14.429 -4.439 6.534 1.00 98.62 169 TRP A O 1
ATOM 1296 N N . LYS A 1 170 ? -15.928 -4.354 8.213 1.00 98.62 170 LYS A N 1
ATOM 1297 C CA . LYS A 1 170 ? -15.870 -2.904 8.442 1.00 98.62 170 LYS A CA 1
ATOM 1298 C C . LYS A 1 170 ? -15.274 -2.614 9.812 1.00 98.62 170 LYS A C 1
ATOM 1300 O O . LYS A 1 170 ? -15.634 -3.262 10.795 1.00 98.62 170 LYS A O 1
ATOM 1305 N N . PHE A 1 171 ? -14.413 -1.611 9.870 1.00 98.75 171 PHE A N 1
ATOM 1306 C CA . PHE A 1 171 ? -13.798 -1.092 11.084 1.00 98.75 171 PHE A CA 1
ATOM 1307 C C . PHE A 1 171 ? -14.006 0.414 11.158 1.00 98.75 171 PHE A C 1
ATOM 1309 O O . PHE A 1 171 ? -14.082 1.088 10.130 1.00 98.75 171 PHE A O 1
ATOM 1316 N N . LYS A 1 172 ? -14.053 0.942 12.380 1.00 98.69 172 LYS A N 1
ATOM 1317 C CA . LYS A 1 172 ? -13.947 2.376 12.633 1.00 98.69 172 LYS A CA 1
ATOM 1318 C C . LYS A 1 172 ? -12.588 2.651 13.253 1.00 98.69 172 LYS A C 1
ATOM 1320 O O . LYS A 1 172 ? -12.245 2.042 14.267 1.00 98.69 172 LYS A O 1
ATOM 1325 N N . ILE A 1 173 ? -11.826 3.542 12.633 1.00 98.69 173 ILE A N 1
ATOM 1326 C CA . ILE A 1 173 ? -10.574 4.053 13.180 1.00 98.69 173 ILE A CA 1
ATOM 1327 C C . ILE A 1 173 ? -10.844 5.460 13.691 1.00 98.69 173 ILE A C 1
ATOM 1329 O O . ILE A 1 173 ? -11.374 6.284 12.953 1.00 98.69 173 ILE A O 1
ATOM 1333 N N . THR A 1 174 ? -10.452 5.746 14.926 1.00 98.62 174 THR A N 1
ATOM 1334 C CA . THR A 1 174 ? -10.456 7.109 15.463 1.00 98.62 174 THR A CA 1
ATOM 1335 C C . THR A 1 174 ? -9.015 7.577 15.581 1.00 98.62 174 THR A C 1
ATOM 1337 O O . THR A 1 174 ? -8.245 7.038 16.379 1.00 98.62 174 THR A O 1
ATOM 1340 N N . TYR A 1 175 ? -8.641 8.576 14.789 1.00 98.25 175 TYR A N 1
ATOM 1341 C CA . TYR A 1 175 ? -7.332 9.215 14.838 1.00 98.25 175 TYR A CA 1
ATOM 1342 C C . TYR A 1 175 ? -7.387 10.419 15.771 1.00 98.25 175 TYR A C 1
ATOM 1344 O O . TYR A 1 175 ? -8.234 11.292 15.610 1.00 98.25 175 TYR A O 1
ATOM 1352 N N . ALA A 1 176 ? -6.473 10.485 16.735 1.00 97.88 176 ALA A N 1
ATOM 1353 C CA . ALA A 1 176 ? -6.262 11.675 17.547 1.00 97.88 176 ALA A CA 1
ATOM 1354 C C . ALA A 1 176 ? -5.114 12.484 16.943 1.00 97.88 176 ALA A C 1
ATOM 1356 O O . ALA A 1 176 ? -3.961 12.040 16.943 1.00 97.88 176 ALA A O 1
ATOM 1357 N N . TYR A 1 177 ? -5.446 13.660 16.428 1.00 96.75 177 TYR A N 1
ATOM 1358 C CA . TYR A 1 177 ? -4.506 14.599 15.850 1.00 96.75 177 TYR A CA 1
ATOM 1359 C C . TYR A 1 177 ? -4.018 15.599 16.884 1.00 96.75 177 TYR A C 1
ATOM 1361 O O . TYR A 1 177 ? -4.769 16.036 17.758 1.00 96.75 177 TYR A O 1
ATOM 1369 N N . ASN A 1 178 ? -2.769 16.008 16.717 1.00 96.44 178 ASN A N 1
ATOM 1370 C CA . ASN A 1 178 ? -2.155 17.090 17.459 1.00 96.44 178 ASN A CA 1
ATOM 1371 C C . ASN A 1 178 ? -1.520 18.090 16.482 1.00 96.44 178 ASN A C 1
ATOM 1373 O O . ASN A 1 178 ? -1.152 17.733 15.356 1.00 96.44 178 ASN A O 1
ATOM 1377 N N . THR A 1 179 ? -1.421 19.349 16.895 1.00 95.06 179 THR A N 1
ATOM 1378 C CA . THR A 1 179 ? -0.783 20.413 16.116 1.00 95.06 179 THR A CA 1
ATOM 1379 C C . THR A 1 179 ? 0.473 20.922 16.804 1.00 95.06 179 THR A C 1
ATOM 1381 O O . THR A 1 179 ? 0.691 20.714 17.995 1.00 95.06 179 THR A O 1
ATOM 1384 N N . ALA A 1 180 ? 1.287 21.691 16.079 1.00 92.75 180 ALA A N 1
ATOM 1385 C CA . ALA A 1 180 ? 2.463 22.350 16.655 1.00 92.75 180 ALA A CA 1
ATOM 1386 C C . ALA A 1 180 ? 2.127 23.330 17.804 1.00 92.75 180 ALA A C 1
ATOM 1388 O O . ALA A 1 180 ? 3.024 23.756 18.527 1.00 92.75 180 ALA A O 1
ATOM 1389 N N . LYS A 1 181 ? 0.847 23.692 17.972 1.00 94.19 181 LYS A N 1
ATOM 1390 C CA . LYS A 1 181 ? 0.338 24.533 19.063 1.00 94.19 181 LYS A CA 1
ATOM 1391 C C . LYS A 1 181 ? -0.235 23.722 20.235 1.00 94.19 181 LYS A C 1
ATOM 1393 O O . LYS A 1 181 ? -0.811 24.317 21.140 1.00 94.19 181 LYS A O 1
ATOM 1398 N N . ASN A 1 182 ? -0.069 22.397 20.232 1.00 90.19 182 ASN A N 1
ATOM 1399 C CA . ASN A 1 182 ? -0.684 21.460 21.178 1.00 90.19 182 ASN A CA 1
ATOM 1400 C C . ASN A 1 182 ? -2.223 21.488 21.156 1.00 90.19 182 ASN A C 1
ATOM 1402 O O . ASN A 1 182 ? -2.874 21.261 22.176 1.00 90.19 182 ASN A O 1
ATOM 1406 N N . GLU A 1 183 ? -2.813 21.792 19.999 1.00 95.25 183 GLU A N 1
ATOM 1407 C CA . GLU A 1 183 ? -4.260 21.707 19.808 1.00 95.25 183 GLU A CA 1
ATOM 1408 C C . GLU A 1 183 ? -4.615 20.275 19.405 1.00 95.25 183 GLU A C 1
ATOM 1410 O O . GLU A 1 183 ? -4.060 19.736 18.446 1.00 95.25 183 GLU A O 1
ATOM 1415 N N . SER A 1 184 ? -5.542 19.658 20.136 1.00 93.94 184 SER A N 1
ATOM 1416 C CA . SER A 1 184 ? -5.982 18.290 19.870 1.00 93.94 184 SER A CA 1
ATOM 1417 C C . SER A 1 184 ? -7.321 18.261 19.147 1.00 93.94 184 SER A C 1
ATOM 1419 O O . SER A 1 184 ? -8.243 19.004 19.481 1.00 93.94 184 SER A O 1
ATOM 1421 N N . SER A 1 185 ? -7.440 17.358 18.182 1.00 96.62 185 SER A N 1
ATOM 1422 C CA . SER A 1 185 ? -8.694 17.050 17.491 1.00 96.62 185 SER A CA 1
ATOM 1423 C C . SER A 1 185 ? -8.783 15.555 17.206 1.00 96.62 185 SER A C 1
ATOM 1425 O O . SER A 1 185 ? -7.792 14.834 17.326 1.00 96.62 185 SER A O 1
ATOM 1427 N N . THR A 1 186 ? -9.972 15.069 16.866 1.00 97.25 186 THR A N 1
ATOM 1428 C CA . THR A 1 186 ? -10.181 13.672 16.479 1.00 97.25 186 THR A CA 1
ATOM 1429 C C . THR A 1 186 ? -10.925 13.588 15.165 1.00 97.25 186 THR A C 1
ATOM 1431 O O . THR A 1 186 ? -11.866 14.349 14.951 1.00 97.25 186 THR A O 1
ATOM 1434 N N . GLU A 1 187 ? -10.549 12.621 14.340 1.00 97.44 187 GLU A N 1
ATOM 1435 C CA . GLU A 1 187 ? -11.239 12.286 13.097 1.00 97.44 187 GLU A CA 1
ATOM 1436 C C . GLU A 1 187 ? -11.567 10.795 13.093 1.00 97.44 187 GLU A C 1
ATOM 1438 O O . GLU A 1 187 ? -10.778 9.977 13.576 1.00 97.44 187 GLU A O 1
ATOM 1443 N N . GLU A 1 188 ? -12.738 10.443 12.572 1.00 98.12 188 GLU A N 1
ATOM 1444 C CA . GLU A 1 188 ? -13.150 9.054 12.406 1.00 98.12 188 GLU A CA 1
ATOM 1445 C C . GLU A 1 188 ? -13.089 8.676 10.930 1.00 98.12 188 GLU A C 1
ATOM 1447 O O . GLU A 1 188 ? -13.559 9.428 10.083 1.00 98.12 188 GLU A O 1
ATOM 1452 N N . ALA A 1 189 ? -12.536 7.501 10.643 1.00 97.94 189 ALA A N 1
ATOM 1453 C CA . ALA A 1 189 ? -12.524 6.908 9.314 1.00 97.94 189 ALA A CA 1
ATOM 1454 C C . ALA A 1 189 ? -13.190 5.532 9.361 1.00 97.94 189 ALA A C 1
ATOM 1456 O O . ALA A 1 189 ? -12.851 4.685 10.200 1.00 97.94 189 ALA A O 1
ATOM 1457 N N . LEU A 1 190 ? -14.117 5.291 8.441 1.00 98.25 190 LEU A N 1
ATOM 1458 C CA . LEU A 1 190 ? -14.758 3.998 8.260 1.00 98.25 190 LEU A CA 1
ATOM 1459 C C . LEU A 1 190 ? -14.022 3.216 7.178 1.00 98.25 190 LEU A C 1
ATOM 1461 O O . LEU A 1 190 ? -14.024 3.570 6.004 1.00 98.25 190 LEU A O 1
ATOM 1465 N N . VAL A 1 191 ? -13.399 2.111 7.572 1.00 98.50 191 VAL A N 1
ATOM 1466 C CA . VAL A 1 191 ? -12.517 1.335 6.701 1.00 98.50 191 VAL A CA 1
ATOM 1467 C C . VAL A 1 191 ? -13.124 -0.029 6.425 1.00 98.50 191 VAL A C 1
ATOM 1469 O O . VAL A 1 191 ? -13.434 -0.783 7.347 1.00 98.50 191 VAL A O 1
ATOM 1472 N N . THR A 1 192 ? -13.275 -0.363 5.145 1.00 98.56 192 THR A N 1
ATOM 1473 C CA . THR A 1 192 ? -13.714 -1.693 4.710 1.00 98.56 192 THR A CA 1
ATOM 1474 C C . THR A 1 192 ? -12.513 -2.496 4.245 1.00 98.56 192 THR A C 1
ATOM 1476 O O . THR A 1 192 ? -11.755 -2.040 3.386 1.00 98.56 192 THR A O 1
ATOM 1479 N N . VAL A 1 193 ? -12.358 -3.712 4.759 1.00 98.38 193 VAL A N 1
ATOM 1480 C CA . VAL A 1 193 ? -11.308 -4.648 4.351 1.00 98.38 193 VAL A CA 1
ATOM 1481 C C . VAL A 1 193 ? -11.899 -5.865 3.656 1.00 98.38 193 VAL A C 1
ATOM 1483 O O . VAL A 1 193 ? -12.883 -6.435 4.126 1.00 98.38 193 VAL A O 1
ATOM 1486 N N . ASN A 1 194 ? -11.270 -6.269 2.556 1.00 98.19 194 ASN A N 1
ATOM 1487 C CA . ASN A 1 194 ? -11.657 -7.423 1.755 1.00 98.19 194 ASN A CA 1
ATOM 1488 C C . ASN A 1 194 ? -10.531 -8.457 1.740 1.00 98.19 194 ASN A C 1
ATOM 1490 O O . ASN A 1 194 ? -9.350 -8.116 1.625 1.00 98.19 194 ASN A O 1
ATOM 1494 N N . LYS A 1 195 ? -10.912 -9.731 1.799 1.00 97.81 195 LYS A N 1
ATOM 1495 C CA . LYS A 1 195 ? -10.010 -10.859 1.609 1.00 97.81 195 LYS A CA 1
ATOM 1496 C C . LYS A 1 195 ? -9.772 -11.082 0.118 1.00 97.81 195 LYS A C 1
ATOM 1498 O O . LYS A 1 195 ? -10.716 -11.215 -0.657 1.00 97.81 195 LYS A O 1
ATOM 1503 N N . ILE A 1 196 ? -8.509 -11.166 -0.280 1.00 95.69 196 ILE A N 1
ATOM 1504 C CA . ILE A 1 196 ? -8.086 -11.549 -1.627 1.00 95.69 196 ILE A CA 1
ATOM 1505 C C . ILE A 1 196 ? -7.103 -12.704 -1.477 1.00 95.69 196 ILE A C 1
ATOM 1507 O O . ILE A 1 196 ? -6.007 -12.534 -0.942 1.00 95.69 196 ILE A O 1
ATOM 1511 N N . LYS A 1 197 ? -7.497 -13.886 -1.966 1.00 93.62 197 LYS A N 1
ATOM 1512 C CA . LYS A 1 197 ? -6.776 -15.147 -1.729 1.00 93.62 197 LYS A CA 1
ATOM 1513 C C . LYS A 1 197 ? -6.588 -15.371 -0.221 1.00 93.62 197 LYS A C 1
ATOM 1515 O O . LYS A 1 197 ? -7.582 -15.525 0.484 1.00 93.62 197 LYS A O 1
ATOM 1520 N N . ASP A 1 198 ? -5.351 -15.339 0.264 1.00 93.94 198 ASP A N 1
ATOM 1521 C CA . ASP A 1 198 ? -4.994 -15.635 1.653 1.00 93.94 198 ASP A CA 1
ATOM 1522 C C . ASP A 1 198 ? -4.830 -14.385 2.531 1.00 93.94 198 ASP A C 1
ATOM 1524 O O . ASP A 1 198 ? -4.667 -14.515 3.742 1.00 93.94 198 ASP A O 1
ATOM 1528 N N . TYR A 1 199 ? -4.912 -13.183 1.950 1.00 96.62 199 TYR A N 1
ATOM 1529 C CA . TYR A 1 199 ? -4.570 -11.932 2.632 1.00 96.62 199 TYR A CA 1
ATOM 1530 C C . TYR A 1 199 ? -5.709 -10.917 2.632 1.00 96.62 199 TYR A C 1
ATOM 1532 O O . TYR A 1 199 ? -6.654 -11.007 1.847 1.00 96.62 199 TYR A O 1
ATOM 1540 N N . TRP A 1 200 ? -5.599 -9.934 3.520 1.00 98.12 200 TRP A N 1
ATOM 1541 C CA . TRP A 1 200 ? -6.597 -8.894 3.741 1.00 98.12 200 TRP A CA 1
ATOM 1542 C C . TRP A 1 200 ? -6.076 -7.523 3.335 1.00 98.12 200 TRP A C 1
ATOM 1544 O O . TRP A 1 200 ? -4.939 -7.163 3.637 1.00 98.12 200 TRP A O 1
ATOM 1554 N N . TYR A 1 201 ? -6.938 -6.757 2.670 1.00 98.12 201 TYR A N 1
ATOM 1555 C CA . TYR A 1 201 ? -6.599 -5.466 2.081 1.00 98.12 201 TYR A CA 1
ATOM 1556 C C . TYR A 1 201 ? -7.699 -4.443 2.335 1.00 98.12 201 TYR A C 1
ATOM 1558 O O . TYR A 1 201 ? -8.882 -4.777 2.336 1.00 98.12 201 TYR A O 1
ATOM 1566 N N . ILE A 1 202 ? -7.318 -3.180 2.467 1.00 98.31 202 ILE A N 1
ATOM 1567 C CA . ILE A 1 202 ? -8.218 -2.036 2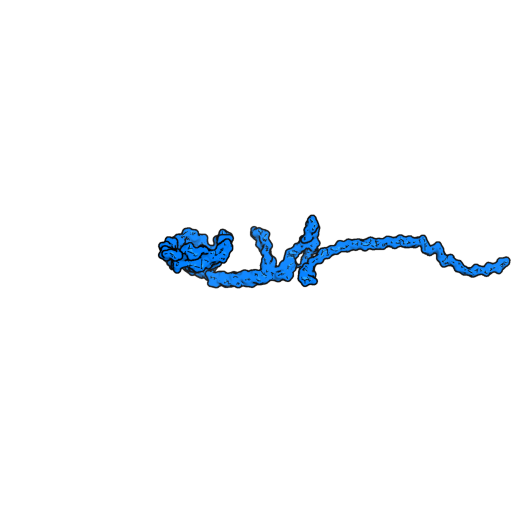.496 1.00 98.31 202 ILE A CA 1
ATOM 1568 C C . ILE A 1 202 ? -8.862 -1.861 1.119 1.00 98.31 202 ILE A C 1
ATOM 1570 O O . ILE A 1 202 ? -8.185 -1.718 0.101 1.00 98.31 202 ILE A O 1
ATOM 1574 N N . SER A 1 203 ? -10.188 -1.873 1.093 1.00 97.62 203 SER A N 1
ATOM 1575 C CA . SER A 1 203 ? -11.018 -1.807 -0.116 1.00 97.62 203 SER A CA 1
ATOM 1576 C C . SER A 1 203 ? -11.874 -0.545 -0.201 1.00 97.62 203 SER A C 1
ATOM 1578 O O . SER A 1 203 ? -12.306 -0.184 -1.291 1.00 97.62 203 SER A O 1
ATOM 1580 N N . SER A 1 204 ? -12.091 0.139 0.924 1.00 97.50 204 SER A N 1
ATOM 1581 C CA . SER A 1 204 ? -12.739 1.451 0.990 1.00 97.50 204 SER A CA 1
ATOM 1582 C C . SER A 1 204 ? -12.325 2.172 2.271 1.00 97.50 204 SER A C 1
ATOM 1584 O O . SER A 1 204 ? -12.097 1.518 3.294 1.00 97.50 204 SER A O 1
ATOM 1586 N N . ILE A 1 205 ? -12.245 3.499 2.199 1.00 96.25 205 ILE A N 1
ATOM 1587 C CA . ILE A 1 205 ? -12.064 4.420 3.324 1.00 96.25 205 ILE A CA 1
ATOM 1588 C C . ILE A 1 205 ? -13.095 5.536 3.118 1.00 96.25 205 ILE A C 1
ATOM 1590 O O . ILE A 1 205 ? -13.079 6.184 2.069 1.00 96.25 205 ILE A O 1
ATOM 1594 N N . GLU A 1 206 ? -13.986 5.711 4.088 1.00 93.56 206 GLU A N 1
ATOM 1595 C CA . GLU A 1 206 ? -15.072 6.704 4.125 1.00 93.56 206 GLU A CA 1
ATOM 1596 C C . GLU A 1 206 ? -14.892 7.665 5.299 1.00 93.56 206 GLU A C 1
ATOM 1598 O O . GLU A 1 206 ? -14.486 7.187 6.389 1.00 93.56 206 GLU A O 1
#